Protein AF-A0A9W7KYN2-F1 (afdb_monomer_lite)

Sequence (196 aa):
MSAAWVALQDIDPNSGPVFYYEGSHVINPFNMQDFGLEDRTKGPLNYAKYQDIVTAHMHSSSFPYKEAVFPKGWVLIWSSNLVHGGPPAKNSALPRLSQVTHYFFRNSNYNWAPVASDVDNDAVTYYDEEAVNRKWGRSGTAKERRAMSKFKIGKCNYMTKYNPNMPNPCMHHHKIPKVFSEILVHKGENGNDVIM

Organism: NCBI:txid1714387

pLDDT: mean 83.44, std 16.45, range [30.03, 98.5]

Secondary structure (DSSP, 8-state):
-EEEEEESS---TTS-PPEEETTGGGSPPP-SGGGTPPPTTT-TTHHHHHHHHHHHHHHHSSSPEEE----TT-EEEEETTS-EE-PPPSSTTS---EEEEEEPPTT-S--B-GGG-BGGGTBEEEE-HHHHHHHHSSSS-HHHHHHS-SEEEE-GGGTTTT-TTS--GGGG-----S--SSS---TT-STT----

Structure (mmCIF, N/CA/C/O backbone):
data_AF-A0A9W7KYN2-F1
#
_entry.id   AF-A0A9W7KYN2-F1
#
loop_
_atom_site.group_PDB
_atom_site.id
_atom_site.type_symbol
_atom_site.label_atom_id
_atom_site.label_alt_id
_atom_site.label_comp_id
_atom_site.label_asym_id
_atom_site.label_entity_id
_atom_site.label_seq_id
_atom_site.pdbx_PDB_ins_code
_atom_site.Cartn_x
_atom_site.Cartn_y
_atom_site.Cartn_z
_atom_site.occupancy
_atom_site.B_iso_or_equiv
_atom_site.auth_seq_id
_atom_site.auth_comp_id
_atom_site.auth_asym_id
_atom_site.auth_atom_id
_atom_site.pdbx_PDB_model_num
ATOM 1 N N . MET A 1 1 ? 5.022 -10.057 -1.168 1.00 89.38 1 MET A N 1
ATOM 2 C CA . MET A 1 1 ? 5.074 -9.368 0.143 1.00 89.38 1 MET A CA 1
ATOM 3 C C . MET A 1 1 ? 3.730 -9.563 0.833 1.00 89.38 1 MET A C 1
ATOM 5 O O . MET A 1 1 ? 2.720 -9.646 0.142 1.00 89.38 1 MET A O 1
ATOM 9 N N . SER A 1 2 ? 3.710 -9.638 2.160 1.00 94.38 2 SER A N 1
ATOM 10 C CA . SER A 1 2 ? 2.493 -9.546 2.977 1.00 94.38 2 SER A CA 1
ATOM 11 C C . SER A 1 2 ? 2.635 -8.422 4.000 1.00 94.38 2 SER A C 1
ATOM 13 O O . SER A 1 2 ? 3.746 -7.971 4.278 1.00 94.38 2 SER A O 1
ATOM 15 N N . ALA A 1 3 ? 1.531 -7.943 4.558 1.00 96.19 3 ALA A N 1
ATOM 16 C CA . ALA A 1 3 ? 1.567 -7.051 5.709 1.00 96.19 3 ALA A CA 1
ATOM 17 C C . ALA A 1 3 ? 0.727 -7.621 6.849 1.00 96.19 3 ALA A C 1
ATOM 19 O O . ALA A 1 3 ? -0.274 -8.292 6.608 1.00 96.19 3 ALA A O 1
ATOM 20 N N . ALA A 1 4 ? 1.152 -7.341 8.078 1.00 97.75 4 ALA A N 1
ATOM 21 C CA . ALA A 1 4 ? 0.376 -7.572 9.284 1.00 97.75 4 ALA A CA 1
ATOM 22 C C . ALA A 1 4 ? -0.008 -6.215 9.872 1.00 97.75 4 ALA A C 1
ATOM 24 O O . ALA A 1 4 ? 0.863 -5.425 10.250 1.00 97.75 4 ALA A O 1
ATOM 25 N N . TRP A 1 5 ? -1.305 -5.948 9.929 1.00 98.06 5 TRP A N 1
ATOM 26 C CA . TRP A 1 5 ? -1.880 -4.807 10.619 1.00 98.06 5 TRP A CA 1
ATOM 27 C C . TRP A 1 5 ? -2.406 -5.263 11.970 1.00 98.06 5 TRP A C 1
ATOM 29 O O . TRP A 1 5 ? -3.170 -6.220 12.046 1.00 98.06 5 TRP A O 1
ATOM 39 N N . VAL A 1 6 ? -1.973 -4.597 13.032 1.00 98.50 6 VAL A N 1
ATOM 40 C CA . VAL A 1 6 ? -2.288 -4.948 14.417 1.00 98.50 6 VAL A CA 1
ATOM 41 C C . VAL A 1 6 ? -3.116 -3.830 15.033 1.00 98.50 6 VAL A C 1
ATOM 43 O O . VAL A 1 6 ? -2.678 -2.675 15.056 1.00 98.50 6 VAL A O 1
ATOM 46 N N . ALA A 1 7 ? -4.281 -4.176 15.578 1.00 98.31 7 ALA A N 1
ATOM 47 C CA . ALA A 1 7 ? -5.081 -3.276 16.398 1.00 98.31 7 ALA A CA 1
ATOM 48 C C . ALA A 1 7 ? -4.387 -3.078 17.755 1.00 98.31 7 ALA A C 1
ATOM 50 O O . ALA A 1 7 ? -4.285 -4.009 18.554 1.00 98.31 7 ALA A O 1
ATOM 51 N N . LEU A 1 8 ? -3.884 -1.873 18.037 1.00 98.31 8 LEU A N 1
ATOM 52 C CA . LEU A 1 8 ? -3.213 -1.574 19.315 1.00 98.31 8 LEU A CA 1
ATOM 53 C C . LEU A 1 8 ? -4.192 -1.100 20.405 1.00 98.31 8 LEU A C 1
ATOM 55 O O . LEU A 1 8 ? -3.818 -0.964 21.572 1.00 98.31 8 LEU A O 1
ATOM 59 N N . GLN A 1 9 ? -5.450 -0.908 20.026 1.00 98.12 9 GLN A N 1
ATOM 60 C CA . GLN A 1 9 ? -6.609 -0.616 20.864 1.00 98.12 9 GLN A CA 1
ATOM 61 C C . GLN A 1 9 ? -7.856 -1.229 20.212 1.00 98.12 9 GLN A C 1
ATOM 63 O O . GLN A 1 9 ? -7.786 -1.657 19.059 1.00 98.12 9 GLN A O 1
ATOM 68 N N . ASP A 1 10 ? -8.986 -1.219 20.917 1.00 98.38 10 ASP A N 1
ATOM 69 C CA . ASP A 1 10 ? -10.274 -1.509 20.291 1.00 98.38 10 ASP A CA 1
ATOM 70 C C . ASP A 1 10 ? -10.565 -0.454 19.218 1.00 98.38 10 ASP A C 1
ATOM 72 O O . ASP A 1 10 ? -10.336 0.749 19.409 1.00 98.38 10 ASP A O 1
ATOM 76 N N . ILE A 1 11 ? -11.012 -0.917 18.057 1.00 98.12 11 ILE A N 1
ATOM 77 C CA . ILE A 1 11 ? -11.259 -0.059 16.906 1.00 98.12 11 ILE A CA 1
ATOM 78 C C . ILE A 1 11 ? -12.724 0.330 16.896 1.00 98.12 11 ILE A C 1
ATOM 80 O O . ILE A 1 11 ? -13.596 -0.512 16.693 1.00 98.12 11 ILE A O 1
ATOM 84 N N . ASP A 1 12 ? -12.991 1.618 17.081 1.00 97.94 12 ASP A N 1
ATOM 85 C CA . ASP A 1 12 ? -14.343 2.143 16.954 1.00 97.94 12 ASP A CA 1
ATOM 86 C C . ASP A 1 12 ? -14.722 2.259 15.461 1.00 97.94 12 ASP A C 1
ATOM 88 O O . ASP A 1 12 ? -13.929 2.811 14.685 1.00 97.94 12 ASP A O 1
ATOM 92 N N . PRO A 1 13 ? -15.920 1.812 15.037 1.00 97.44 13 PRO A N 1
ATOM 93 C CA . PRO A 1 13 ? -16.416 1.973 13.663 1.00 97.44 13 PRO A CA 1
ATOM 94 C C . PRO A 1 13 ? -16.409 3.420 13.135 1.00 97.44 13 PRO A C 1
ATOM 96 O O . PRO A 1 13 ? -16.399 3.656 11.925 1.00 97.44 13 PRO A O 1
ATOM 99 N N . ASN A 1 14 ? -16.406 4.409 14.028 1.00 97.88 14 ASN A N 1
ATOM 100 C CA . ASN A 1 14 ? -16.394 5.833 13.707 1.00 97.88 14 ASN A CA 1
ATOM 101 C C . ASN A 1 14 ? -14.995 6.461 13.776 1.00 97.88 14 ASN A C 1
ATOM 103 O O . ASN A 1 14 ? -14.824 7.599 13.341 1.00 97.88 14 ASN A O 1
ATOM 107 N N . SER A 1 15 ? -13.981 5.728 14.246 1.00 97.44 15 SER A N 1
ATOM 108 C CA . SER A 1 15 ? -12.576 6.180 14.277 1.00 97.44 15 SER A CA 1
ATOM 109 C C . SER A 1 15 ? -11.878 6.118 12.906 1.00 97.44 15 SER A C 1
ATOM 111 O O . SER A 1 15 ? -10.688 6.410 12.787 1.00 97.44 15 SER A O 1
ATOM 113 N N . GLY A 1 16 ? -12.619 5.728 11.863 1.00 96.56 16 GLY A N 1
ATOM 114 C CA . GLY A 1 16 ? -12.114 5.485 10.514 1.00 96.56 16 GLY A CA 1
ATOM 115 C C . GLY A 1 16 ? -11.290 4.198 10.444 1.00 96.56 16 GLY A C 1
ATOM 116 O O . GLY A 1 16 ? -10.085 4.279 10.239 1.00 96.56 16 GLY A O 1
ATOM 117 N N . PRO A 1 17 ? -11.863 3.002 10.642 1.00 96.81 17 PRO A N 1
ATOM 118 C CA . PRO A 1 17 ? -11.115 1.745 10.553 1.00 96.81 17 PRO A CA 1
ATOM 119 C C . PRO A 1 17 ? -10.409 1.593 9.200 1.00 96.81 17 PRO A C 1
ATOM 121 O O . PRO A 1 17 ? -10.878 2.122 8.195 1.00 96.81 17 PRO A O 1
ATOM 124 N N . VAL A 1 18 ? -9.305 0.839 9.145 1.00 97.00 18 VAL A N 1
ATOM 125 C CA . VAL A 1 18 ? -8.741 0.440 7.843 1.00 97.00 18 VAL A CA 1
ATOM 126 C C . VAL A 1 18 ? -9.819 -0.300 7.060 1.00 97.00 18 VAL A C 1
ATOM 128 O O . VAL A 1 18 ? -10.445 -1.208 7.600 1.00 97.00 18 VAL A O 1
ATOM 131 N N . PHE A 1 19 ? -10.033 0.073 5.805 1.00 96.94 19 PHE A N 1
ATOM 132 C CA . PHE A 1 19 ? -10.914 -0.665 4.916 1.00 96.94 19 PHE A CA 1
ATOM 133 C C . PHE A 1 19 ? -10.118 -1.5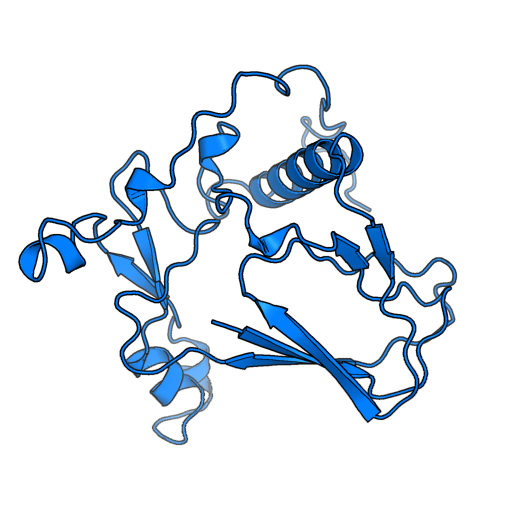25 3.946 1.00 96.94 19 PHE A C 1
ATOM 135 O O . PHE A 1 19 ? -8.951 -1.249 3.654 1.00 96.94 19 PHE A O 1
ATOM 142 N N . TYR A 1 20 ? -10.775 -2.540 3.405 1.00 97.50 20 TYR A N 1
ATOM 143 C CA . TYR A 1 20 ? -10.270 -3.342 2.303 1.00 97.50 20 TYR A CA 1
ATOM 144 C C . TYR A 1 20 ? -11.413 -3.866 1.437 1.00 97.50 20 TYR A C 1
ATOM 146 O O . TYR A 1 20 ? -12.556 -3.971 1.882 1.00 97.50 20 TYR A O 1
ATOM 154 N N . TYR A 1 21 ? -11.082 -4.218 0.198 1.00 97.56 21 TYR A N 1
ATOM 155 C CA . TYR A 1 21 ? -11.994 -4.900 -0.714 1.00 97.56 21 TYR A CA 1
ATOM 156 C C . TYR A 1 21 ? -11.684 -6.395 -0.714 1.00 97.56 21 TYR A C 1
ATOM 158 O O . TYR A 1 21 ? -10.636 -6.824 -1.206 1.00 97.56 21 TYR A O 1
ATOM 166 N N . GLU A 1 22 ? -12.569 -7.192 -0.124 1.00 97.06 22 GLU A N 1
ATOM 167 C CA . GLU A 1 22 ? -12.397 -8.635 0.032 1.00 97.06 22 GLU A CA 1
ATOM 168 C C . GLU A 1 22 ? -12.199 -9.314 -1.331 1.00 97.06 22 GLU A C 1
ATOM 170 O O . GLU A 1 22 ? -12.903 -9.024 -2.293 1.00 97.06 22 GLU A O 1
ATOM 175 N N . GLY A 1 23 ? -11.193 -10.186 -1.444 1.00 96.62 23 GLY A N 1
ATOM 176 C CA . GLY A 1 23 ? -10.873 -10.874 -2.700 1.00 96.62 23 GLY A CA 1
ATOM 177 C C . GLY A 1 23 ? -10.111 -10.041 -3.740 1.00 96.62 23 GLY A C 1
ATOM 178 O O . GLY A 1 23 ? -9.516 -10.632 -4.633 1.00 96.62 23 GLY A O 1
ATOM 179 N N . SER A 1 24 ? -10.004 -8.715 -3.594 1.00 96.44 24 SER A N 1
ATOM 180 C CA . SER A 1 24 ? -9.368 -7.844 -4.605 1.00 96.44 24 SER A CA 1
ATOM 181 C C . SER A 1 24 ? -7.891 -8.146 -4.881 1.00 96.44 24 SER A C 1
ATOM 183 O O . SER A 1 24 ? -7.394 -7.800 -5.937 1.00 96.44 24 SER A O 1
ATOM 185 N N . HIS A 1 25 ? -7.189 -8.853 -3.992 1.00 94.94 25 HIS A N 1
ATOM 186 C CA . HIS A 1 25 ? -5.780 -9.226 -4.176 1.00 94.94 25 HIS A CA 1
ATOM 187 C C . HIS A 1 25 ? -5.469 -10.013 -5.463 1.00 94.94 25 HIS A C 1
ATOM 189 O O . HIS A 1 25 ? -4.300 -10.070 -5.853 1.00 94.94 25 HIS A O 1
ATOM 195 N N . VAL A 1 26 ? -6.478 -10.623 -6.095 1.00 91.75 26 VAL A N 1
ATOM 196 C CA . VAL A 1 26 ? -6.343 -11.386 -7.347 1.00 91.75 26 VAL A CA 1
ATOM 197 C C . VAL A 1 26 ? -6.388 -10.516 -8.604 1.00 91.75 26 VAL A C 1
ATOM 199 O O . VAL A 1 26 ? -6.071 -11.015 -9.681 1.00 91.75 26 VAL A O 1
ATOM 202 N N . ILE A 1 27 ? -6.796 -9.245 -8.497 1.00 89.75 27 ILE A N 1
ATOM 203 C CA . ILE A 1 27 ? -6.776 -8.331 -9.643 1.00 89.75 27 ILE A CA 1
ATOM 204 C C . ILE A 1 27 ? -5.337 -8.056 -10.056 1.00 89.75 27 ILE A C 1
ATOM 206 O O . ILE A 1 27 ? -4.405 -8.212 -9.270 1.00 89.75 27 ILE A O 1
ATOM 210 N N . ASN A 1 28 ? -5.135 -7.604 -11.283 1.00 86.88 28 ASN A N 1
ATOM 211 C CA . ASN A 1 28 ? -3.811 -7.154 -11.664 1.00 86.88 28 ASN A CA 1
ATOM 212 C C . ASN A 1 28 ? -3.411 -5.884 -10.891 1.00 86.88 28 ASN A C 1
ATOM 214 O O . ASN A 1 28 ? -4.261 -5.021 -10.677 1.00 86.88 28 ASN A O 1
ATOM 218 N N . PRO A 1 29 ? -2.138 -5.747 -10.475 1.00 87.06 29 PRO A N 1
ATOM 219 C CA . PRO A 1 29 ? -1.684 -4.552 -9.776 1.00 87.06 29 PRO A CA 1
ATOM 220 C C . PRO A 1 29 ? -1.824 -3.322 -10.674 1.00 87.06 29 PRO A C 1
ATOM 222 O O . PRO A 1 29 ? -1.500 -3.390 -11.859 1.00 87.06 29 PRO A O 1
ATOM 225 N N . PHE A 1 30 ? -2.261 -2.209 -10.087 1.00 87.12 30 PHE A N 1
ATOM 226 C CA . PHE A 1 30 ? -2.370 -0.934 -10.787 1.00 87.12 30 PHE A CA 1
ATOM 227 C C . PHE A 1 30 ? -1.044 -0.167 -10.787 1.00 87.12 30 PHE A C 1
ATOM 229 O O . PHE A 1 30 ? -0.365 -0.044 -9.761 1.00 87.12 30 PHE A O 1
ATOM 236 N N . ASN A 1 31 ? -0.727 0.417 -11.935 1.00 87.44 31 ASN A N 1
ATOM 237 C CA . ASN A 1 31 ? 0.340 1.384 -12.153 1.00 87.44 31 ASN A CA 1
ATOM 238 C C . ASN A 1 31 ? -0.247 2.781 -12.374 1.00 87.44 31 ASN A C 1
ATOM 240 O O . ASN A 1 31 ? -1.424 2.934 -12.690 1.00 87.44 31 ASN A O 1
ATOM 244 N N . MET A 1 32 ? 0.591 3.814 -12.277 1.00 87.81 32 MET A N 1
ATOM 245 C CA . MET A 1 32 ? 0.173 5.178 -12.636 1.00 87.81 32 MET A CA 1
ATOM 246 C C . MET A 1 32 ? -0.233 5.251 -14.120 1.00 87.81 32 MET A C 1
ATOM 248 O O . MET A 1 32 ? -1.241 5.863 -14.475 1.00 87.81 32 MET A O 1
ATOM 252 N N . GLN A 1 33 ? 0.512 4.545 -14.974 1.00 86.88 33 GLN A N 1
ATOM 253 C CA . GLN A 1 33 ? 0.350 4.542 -16.429 1.00 86.88 33 GLN A CA 1
ATOM 254 C C . GLN A 1 33 ? -0.933 3.841 -16.890 1.00 86.88 33 GLN A C 1
ATOM 256 O O . GLN A 1 33 ? -1.508 4.256 -17.895 1.00 86.88 33 GLN A O 1
ATOM 261 N N . ASP A 1 34 ? -1.460 2.885 -16.109 1.00 84.75 34 ASP A N 1
ATOM 262 C CA . ASP A 1 34 ? -2.767 2.263 -16.387 1.00 84.75 34 ASP A CA 1
ATOM 263 C C . ASP A 1 34 ? -3.896 3.317 -16.435 1.00 84.75 34 ASP A C 1
ATOM 265 O O . ASP A 1 34 ? -4.923 3.116 -17.085 1.00 84.75 34 ASP A O 1
ATOM 269 N N . PHE A 1 35 ? -3.689 4.464 -15.776 1.00 84.88 35 PHE A N 1
ATOM 270 C CA . PHE A 1 35 ? -4.618 5.593 -15.719 1.00 84.88 35 PHE A CA 1
ATOM 271 C C . PHE A 1 35 ? -4.155 6.814 -16.526 1.00 84.88 35 PHE A C 1
ATOM 273 O O . PHE A 1 35 ? -4.736 7.892 -16.401 1.00 84.88 35 PHE A O 1
ATOM 280 N N . GLY A 1 36 ? -3.108 6.674 -17.344 1.00 84.44 36 GLY A N 1
ATOM 281 C CA . GLY A 1 36 ? -2.519 7.786 -18.095 1.00 84.44 36 GLY A CA 1
ATOM 282 C C . GLY A 1 36 ? -1.854 8.844 -17.209 1.00 84.44 36 GLY A C 1
ATOM 283 O O . GLY A 1 36 ? -1.701 9.987 -17.636 1.00 84.44 36 GLY A O 1
ATOM 284 N N . LEU A 1 37 ? -1.488 8.486 -15.975 1.00 85.31 37 LEU A N 1
ATOM 285 C CA . LEU A 1 37 ? -0.775 9.364 -15.056 1.00 85.31 37 LEU A CA 1
ATOM 286 C C . LEU A 1 37 ? 0.734 9.151 -15.193 1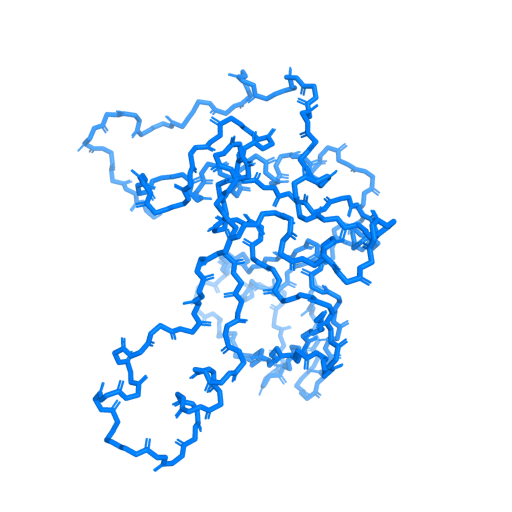.00 85.31 37 LEU A C 1
ATOM 288 O O . LEU A 1 37 ? 1.217 8.028 -15.349 1.00 85.31 37 LEU A O 1
ATOM 292 N N . GLU A 1 38 ? 1.489 10.240 -15.073 1.00 82.50 38 GLU A N 1
ATOM 293 C CA . GLU A 1 38 ? 2.938 10.156 -14.912 1.00 82.50 38 GLU A CA 1
ATOM 294 C C . GLU A 1 38 ? 3.312 9.548 -13.551 1.00 82.50 38 GLU A C 1
ATOM 296 O O . GLU A 1 38 ? 2.480 9.417 -12.646 1.00 82.50 38 GLU A O 1
ATOM 301 N N . ASP A 1 39 ? 4.599 9.229 -13.380 1.00 74.62 39 ASP A N 1
ATOM 302 C CA . ASP A 1 39 ? 5.133 8.789 -12.093 1.00 74.62 39 ASP A CA 1
ATOM 303 C C . ASP A 1 39 ? 4.695 9.717 -10.943 1.00 74.62 39 ASP A C 1
ATOM 305 O O . ASP A 1 39 ? 4.615 10.947 -11.073 1.00 74.62 39 ASP A O 1
ATOM 309 N N . ARG A 1 40 ? 4.434 9.113 -9.780 1.00 73.00 40 ARG A N 1
ATOM 310 C CA . ARG A 1 40 ? 3.919 9.805 -8.593 1.00 73.00 40 ARG A CA 1
ATOM 311 C C . ARG A 1 40 ? 4.792 10.974 -8.117 1.00 73.00 40 ARG A C 1
ATOM 313 O O . ARG A 1 40 ? 4.308 11.805 -7.359 1.00 73.00 40 ARG A O 1
ATOM 320 N N . THR A 1 41 ? 6.076 11.011 -8.480 1.00 70.44 41 THR A N 1
ATOM 321 C CA . THR A 1 41 ? 7.027 12.052 -8.058 1.00 70.44 41 THR A CA 1
ATOM 322 C C . THR A 1 41 ? 7.072 13.257 -8.994 1.00 70.44 41 THR A C 1
ATOM 324 O O . THR A 1 41 ? 7.579 14.301 -8.591 1.00 70.44 41 THR A O 1
ATOM 327 N N . LYS A 1 42 ? 6.524 13.146 -10.212 1.00 75.06 42 LYS A N 1
ATOM 328 C CA . LYS A 1 42 ? 6.560 14.208 -11.233 1.00 75.06 42 LYS A CA 1
ATOM 329 C C . LYS A 1 42 ? 5.434 15.240 -11.101 1.00 75.06 42 LYS A C 1
ATOM 331 O O . LYS A 1 42 ? 5.536 16.316 -11.679 1.00 75.06 42 LYS A O 1
ATOM 336 N N . GLY A 1 43 ? 4.404 14.965 -10.298 1.00 72.56 43 GLY A N 1
ATOM 337 C CA . GLY A 1 43 ? 3.309 15.902 -10.046 1.00 72.56 43 GLY A CA 1
ATOM 338 C C . GLY A 1 43 ? 2.711 15.727 -8.648 1.00 72.56 43 GLY A C 1
ATOM 339 O O . GLY A 1 43 ? 2.417 14.594 -8.261 1.00 72.56 43 GLY A O 1
ATOM 340 N N . PRO A 1 44 ? 2.480 16.816 -7.887 1.00 73.69 44 PRO A N 1
ATOM 341 C CA . PRO A 1 44 ? 2.026 16.727 -6.496 1.00 73.69 44 PRO A CA 1
ATOM 342 C C . PRO A 1 44 ? 0.647 16.067 -6.355 1.00 73.69 44 PRO A C 1
ATOM 344 O O . PRO A 1 44 ? 0.360 15.465 -5.325 1.00 73.69 44 PRO A O 1
ATOM 347 N N . LEU A 1 45 ? -0.188 16.145 -7.397 1.00 82.81 45 LEU A N 1
ATOM 348 C CA . LEU A 1 45 ? -1.538 15.583 -7.404 1.00 82.81 45 LEU A CA 1
ATOM 349 C C . LEU A 1 45 ? -1.626 14.188 -8.026 1.00 82.81 45 LEU A C 1
ATOM 351 O O . LEU A 1 45 ? -2.656 13.545 -7.857 1.00 82.81 45 LEU A O 1
ATOM 355 N N . ASN A 1 46 ? -0.588 13.692 -8.714 1.00 83.00 46 ASN A N 1
ATOM 356 C CA . ASN A 1 46 ? -0.669 12.430 -9.464 1.00 83.00 46 ASN A CA 1
ATOM 357 C C . ASN A 1 46 ? -1.139 11.279 -8.570 1.00 83.00 46 ASN A C 1
ATOM 359 O O . ASN A 1 46 ? -2.010 10.503 -8.952 1.00 83.00 46 ASN A O 1
ATOM 363 N N . TYR A 1 47 ? -0.605 11.204 -7.351 1.00 85.25 47 TYR A N 1
ATOM 364 C CA . TYR A 1 47 ? -0.998 10.171 -6.401 1.00 85.25 47 TYR A CA 1
ATOM 365 C C . TYR A 1 47 ? -2.452 10.316 -5.925 1.00 85.25 47 TYR A C 1
ATOM 367 O O . TYR A 1 47 ? -3.154 9.314 -5.834 1.00 85.25 47 TYR A O 1
ATOM 375 N N . ALA A 1 48 ? -2.931 11.542 -5.695 1.00 87.31 48 ALA A N 1
ATOM 376 C CA . ALA A 1 48 ? -4.331 11.783 -5.347 1.00 87.31 48 ALA A CA 1
ATOM 377 C C . ALA A 1 48 ? -5.272 11.378 -6.496 1.00 87.31 48 ALA A C 1
ATOM 379 O O . ALA A 1 48 ? -6.241 10.662 -6.265 1.00 87.31 48 ALA A O 1
ATOM 380 N N . LYS A 1 49 ? -4.932 11.727 -7.748 1.00 88.12 49 LYS A N 1
ATOM 381 C CA . LYS A 1 49 ? -5.698 11.296 -8.933 1.00 88.12 49 LYS A CA 1
ATOM 382 C C . LYS A 1 49 ? -5.763 9.773 -9.043 1.00 88.12 49 LYS A C 1
ATOM 384 O O . LYS A 1 49 ? -6.826 9.208 -9.272 1.00 88.12 49 LYS A O 1
ATOM 389 N N . TYR A 1 50 ? -4.632 9.100 -8.828 1.00 89.12 50 TYR A N 1
ATOM 390 C CA . TYR A 1 50 ? -4.570 7.640 -8.784 1.00 89.12 50 TYR A CA 1
ATOM 391 C C . TYR A 1 50 ? -5.517 7.066 -7.717 1.00 89.12 50 TYR A C 1
ATOM 393 O O . TYR A 1 50 ? -6.277 6.144 -8.005 1.00 89.12 50 TYR A O 1
ATOM 401 N N . GLN A 1 51 ? -5.506 7.615 -6.497 1.00 89.69 51 GLN A N 1
ATOM 402 C CA . GLN A 1 51 ? -6.374 7.154 -5.407 1.00 89.69 51 GLN A CA 1
ATOM 403 C C . GLN A 1 51 ? -7.858 7.323 -5.743 1.00 89.69 51 GLN A C 1
ATOM 405 O O . GLN A 1 51 ? -8.644 6.410 -5.485 1.00 89.69 51 GLN A O 1
ATOM 410 N N . ASP A 1 52 ? -8.227 8.447 -6.347 1.00 89.38 52 ASP A N 1
ATOM 411 C CA . ASP A 1 52 ? -9.597 8.751 -6.753 1.00 89.38 52 ASP A CA 1
ATOM 412 C C . ASP A 1 52 ? -10.093 7.783 -7.838 1.00 89.38 52 ASP A C 1
ATOM 414 O O . ASP A 1 52 ? -11.177 7.205 -7.713 1.00 89.38 52 ASP A O 1
ATOM 418 N N . ILE A 1 53 ? -9.268 7.514 -8.854 1.00 89.69 53 ILE A N 1
ATOM 419 C CA . ILE A 1 53 ? -9.602 6.571 -9.930 1.00 89.69 53 ILE A CA 1
ATOM 420 C C . ILE A 1 53 ? -9.712 5.138 -9.396 1.00 89.69 53 ILE A C 1
ATOM 422 O O . ILE A 1 53 ? -10.685 4.448 -9.700 1.00 89.69 53 ILE A O 1
ATOM 426 N N . VAL A 1 54 ? -8.764 4.688 -8.565 1.00 90.88 54 VAL A N 1
ATOM 427 C CA . VAL A 1 54 ? -8.833 3.360 -7.930 1.00 90.88 54 VAL A CA 1
ATOM 428 C C . VAL A 1 54 ? -10.080 3.250 -7.055 1.00 90.88 54 VAL A C 1
ATOM 430 O O . VAL A 1 54 ? -10.774 2.239 -7.111 1.00 90.88 54 VAL A O 1
ATOM 433 N N . THR A 1 55 ? -10.412 4.287 -6.285 1.00 90.88 55 THR A N 1
ATOM 434 C CA . THR A 1 55 ? -11.617 4.300 -5.443 1.00 90.88 55 THR A CA 1
ATOM 435 C C . THR A 1 55 ? -12.881 4.162 -6.288 1.00 90.88 55 THR A C 1
ATOM 437 O O . THR A 1 55 ? -13.714 3.303 -6.000 1.00 90.88 55 THR A O 1
ATOM 440 N N . ALA A 1 56 ? -13.007 4.934 -7.370 1.00 90.25 56 ALA A N 1
ATOM 441 C CA . ALA A 1 56 ? -14.148 4.845 -8.280 1.00 90.25 56 ALA A CA 1
ATOM 442 C C . ALA A 1 56 ? -14.237 3.477 -8.981 1.00 90.25 56 ALA A C 1
ATOM 444 O O . ALA A 1 56 ? -15.320 2.891 -9.078 1.00 90.25 56 ALA A O 1
ATOM 445 N N . HIS A 1 57 ? -13.100 2.926 -9.413 1.00 89.81 57 HIS A N 1
ATOM 446 C CA . HIS A 1 57 ? -13.033 1.585 -9.982 1.00 89.81 57 HIS A CA 1
ATOM 447 C C . HIS A 1 57 ? -13.522 0.530 -8.983 1.00 89.81 57 HIS A C 1
ATOM 449 O O . HIS A 1 57 ? -14.388 -0.275 -9.314 1.00 89.81 57 HIS A O 1
ATOM 455 N N . MET A 1 58 ? -13.044 0.570 -7.737 1.00 92.19 58 MET A N 1
ATOM 456 C CA . MET A 1 58 ? -13.452 -0.406 -6.728 1.00 92.19 58 MET A CA 1
ATOM 457 C C . MET A 1 58 ? -14.916 -0.242 -6.305 1.00 92.19 58 MET A C 1
ATOM 459 O O . MET A 1 58 ? -15.591 -1.252 -6.124 1.00 92.19 58 MET A O 1
ATOM 463 N N . HIS A 1 59 ? -15.445 0.984 -6.227 1.00 89.88 59 HIS A N 1
ATOM 464 C CA . HIS A 1 59 ? -16.873 1.225 -5.970 1.00 89.88 59 HIS A CA 1
ATOM 465 C C . HIS A 1 59 ? -17.791 0.656 -7.057 1.00 89.88 59 HIS A C 1
ATOM 467 O O . HIS A 1 59 ? -18.907 0.245 -6.754 1.00 89.88 59 HIS A O 1
ATOM 473 N N . SER A 1 60 ? -17.339 0.632 -8.314 1.00 89.38 60 SER A N 1
ATOM 474 C CA . SER A 1 60 ? -18.093 0.028 -9.425 1.00 89.38 60 SER A CA 1
ATOM 475 C C . SER A 1 60 ? -17.857 -1.480 -9.580 1.00 89.38 60 SER A C 1
ATOM 477 O O . SER A 1 60 ? -18.531 -2.133 -10.377 1.00 89.38 60 SER A O 1
ATOM 479 N N . SER A 1 61 ? -16.914 -2.045 -8.825 1.00 90.19 61 SER A N 1
ATOM 480 C CA . SER A 1 61 ? -16.589 -3.469 -8.857 1.00 90.19 61 SER A CA 1
ATOM 481 C C . SER A 1 61 ? -17.538 -4.304 -7.990 1.00 90.19 61 SER A C 1
ATOM 483 O O . SER A 1 61 ? -18.260 -3.792 -7.139 1.00 90.19 61 SER A O 1
ATOM 485 N N . SER A 1 62 ? -17.498 -5.626 -8.159 1.00 94.19 62 SER A N 1
ATOM 486 C CA . SER A 1 62 ? -18.249 -6.567 -7.319 1.00 94.19 62 SER A CA 1
ATOM 487 C C . SER A 1 62 ? -17.522 -6.957 -6.025 1.00 94.19 62 SER A C 1
ATOM 489 O O . SER A 1 62 ? -18.000 -7.837 -5.308 1.00 94.19 62 SER A O 1
ATOM 491 N N . PHE A 1 63 ? -16.347 -6.386 -5.737 1.00 96.69 63 PHE A N 1
ATOM 492 C CA . PHE A 1 63 ? -15.583 -6.754 -4.546 1.00 96.69 63 PHE A CA 1
ATOM 493 C C . PHE A 1 63 ? -16.235 -6.170 -3.282 1.00 96.69 63 PHE A C 1
ATOM 495 O O . PHE A 1 63 ? -16.448 -4.958 -3.213 1.00 96.69 63 PHE A O 1
ATOM 502 N N . PRO A 1 64 ? -16.527 -6.984 -2.250 1.00 97.50 64 PR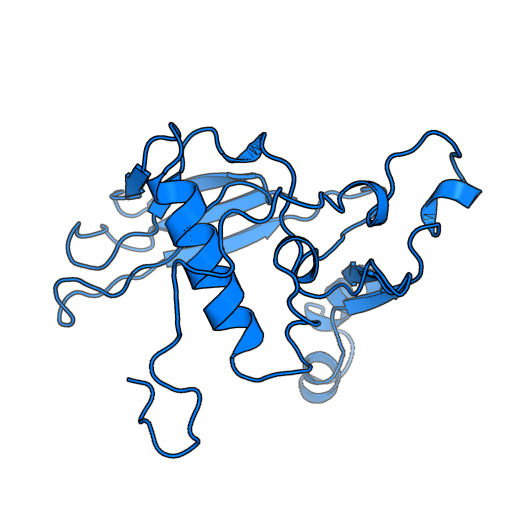O A N 1
ATOM 503 C CA . PRO A 1 64 ? -17.139 -6.482 -1.024 1.00 97.50 64 PRO A CA 1
ATOM 504 C C . PRO A 1 64 ? -16.218 -5.518 -0.267 1.00 97.50 64 PRO A C 1
ATOM 506 O O . PRO A 1 64 ? -15.100 -5.882 0.098 1.00 97.50 64 PRO A O 1
ATOM 509 N N . TYR A 1 65 ? -16.706 -4.314 0.033 1.00 96.94 65 TYR A N 1
ATOM 510 C CA . TYR A 1 65 ? -16.042 -3.384 0.949 1.00 96.94 65 TYR A CA 1
ATOM 511 C C . TYR A 1 65 ? -16.210 -3.850 2.402 1.00 96.94 65 TYR A C 1
ATOM 513 O O . TYR A 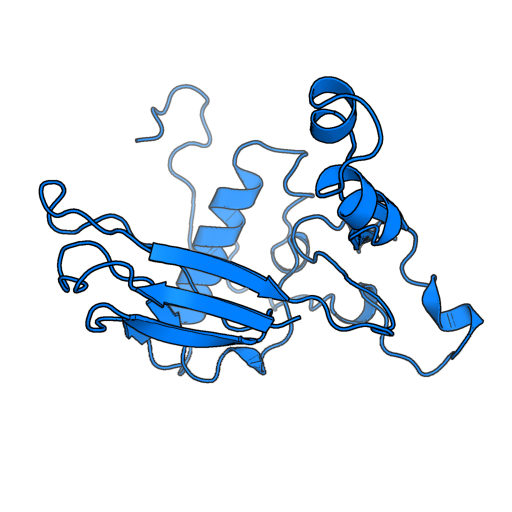1 65 ? -17.317 -4.180 2.839 1.00 96.94 65 TYR A O 1
ATOM 521 N N . LYS A 1 66 ? -15.118 -3.864 3.169 1.00 97.44 66 LYS A N 1
ATOM 522 C CA . LYS A 1 66 ? -15.089 -4.257 4.583 1.00 97.44 66 LYS A CA 1
ATOM 523 C C . LYS A 1 66 ? -14.268 -3.264 5.395 1.00 97.44 66 LYS A C 1
ATOM 525 O O . LYS A 1 66 ? -13.192 -2.857 4.970 1.00 97.44 66 LYS A O 1
ATOM 530 N N . GLU A 1 67 ? -14.742 -2.938 6.595 1.00 97.19 67 GLU A N 1
ATOM 531 C CA . GLU A 1 67 ? -13.995 -2.168 7.595 1.00 97.19 67 GLU A CA 1
ATOM 532 C C . GLU A 1 67 ? -13.403 -3.118 8.649 1.00 97.19 67 GLU A C 1
ATOM 534 O O . GLU A 1 67 ? -14.089 -3.996 9.174 1.00 97.19 67 GLU A O 1
ATOM 539 N N . ALA A 1 68 ? -12.120 -2.948 8.969 1.00 96.56 68 ALA A N 1
ATOM 540 C CA . ALA A 1 68 ? -11.379 -3.721 9.963 1.00 96.56 68 ALA A CA 1
ATOM 541 C C . ALA A 1 68 ? -11.695 -3.241 11.393 1.00 96.56 68 ALA A C 1
ATOM 543 O O . ALA A 1 68 ? -10.850 -2.663 12.079 1.00 96.56 68 ALA A O 1
ATOM 544 N N . VAL A 1 69 ? -12.936 -3.457 11.829 1.00 97.69 69 VAL A N 1
ATOM 545 C CA . VAL A 1 69 ? -13.399 -3.184 13.197 1.00 97.69 69 VAL A CA 1
ATOM 546 C C . VAL A 1 69 ? -13.044 -4.381 14.076 1.00 97.69 69 VAL A C 1
ATOM 548 O O . VAL A 1 69 ? -13.804 -5.344 14.171 1.00 97.69 69 VAL A O 1
ATOM 551 N N . PHE A 1 70 ? -11.861 -4.341 14.685 1.00 97.19 70 PHE A N 1
ATOM 552 C CA . PHE A 1 70 ? -11.348 -5.438 15.504 1.00 97.19 70 PHE A CA 1
ATOM 553 C C . PHE A 1 70 ? -11.035 -5.010 16.947 1.00 97.19 70 PHE A C 1
ATOM 555 O O . PHE A 1 70 ? -10.690 -3.847 17.178 1.00 97.19 70 PHE A O 1
ATOM 562 N N . PRO A 1 71 ? -11.112 -5.938 17.921 1.00 98.25 71 PRO A N 1
ATOM 563 C CA . PRO A 1 71 ? -10.629 -5.697 19.278 1.00 98.25 71 PRO A CA 1
ATOM 564 C C . PRO A 1 71 ? -9.109 -5.506 19.336 1.00 98.25 71 PRO A C 1
ATOM 566 O O . PRO A 1 71 ? -8.362 -5.965 18.464 1.00 98.25 71 PRO A O 1
ATOM 569 N N . LYS A 1 72 ? -8.626 -4.904 20.422 1.00 98.44 72 LYS A N 1
ATOM 570 C CA . LYS A 1 72 ? -7.200 -4.785 20.730 1.00 98.44 72 LYS A CA 1
ATOM 571 C C . LYS A 1 72 ? -6.499 -6.144 20.651 1.00 98.44 72 LYS A C 1
ATOM 573 O O . LYS A 1 72 ? -6.964 -7.141 21.196 1.00 98.44 72 LYS A O 1
ATOM 578 N N . GLY A 1 73 ? -5.329 -6.162 20.018 1.00 98.12 73 GLY A N 1
ATOM 579 C CA . GLY A 1 73 ? -4.477 -7.342 19.869 1.00 98.12 73 GLY A CA 1
ATOM 580 C C . GLY A 1 73 ? -4.799 -8.205 18.649 1.00 98.12 73 GLY A C 1
ATOM 581 O O . GLY A 1 73 ? -4.015 -9.095 18.327 1.00 98.12 73 GLY A O 1
ATOM 582 N N . TRP A 1 74 ? -5.899 -7.940 17.942 1.00 98.38 74 TRP A N 1
ATOM 583 C CA . TRP A 1 74 ? -6.215 -8.645 16.704 1.00 98.38 74 TRP A CA 1
ATOM 584 C C . TRP A 1 74 ? -5.301 -8.217 15.560 1.00 98.38 74 TRP A C 1
ATOM 586 O O . TRP A 1 74 ? -4.847 -7.070 15.485 1.00 98.38 74 TRP A O 1
ATOM 596 N N . VAL A 1 75 ? -5.053 -9.163 14.654 1.00 98.06 75 VAL A N 1
ATOM 597 C CA . VAL A 1 75 ? -4.156 -8.983 13.515 1.00 98.06 75 VAL A CA 1
ATOM 598 C C . VAL A 1 75 ? -4.888 -9.309 12.222 1.00 98.06 75 VAL A C 1
ATOM 600 O O . VAL A 1 75 ? -5.388 -10.419 12.049 1.00 98.06 75 VAL A O 1
ATOM 603 N N . LEU A 1 76 ? -4.901 -8.354 11.295 1.00 97.31 76 LEU A N 1
ATOM 604 C CA . LEU A 1 76 ? -5.296 -8.570 9.909 1.00 97.31 76 LEU A CA 1
ATOM 605 C C . LEU A 1 76 ? -4.035 -8.772 9.069 1.00 97.31 76 LEU A C 1
ATOM 607 O O . LEU A 1 76 ? -3.171 -7.895 9.020 1.00 97.31 76 LEU A O 1
ATOM 611 N N . ILE A 1 77 ? -3.927 -9.921 8.406 1.00 97.56 77 ILE A N 1
ATOM 612 C CA . ILE A 1 77 ? -2.823 -10.220 7.489 1.00 97.56 77 ILE A CA 1
ATOM 613 C C . ILE A 1 77 ? -3.341 -10.114 6.059 1.00 97.56 77 ILE A C 1
ATOM 615 O O . ILE A 1 77 ? -4.342 -10.744 5.722 1.00 97.56 77 ILE A O 1
ATOM 619 N N . TRP A 1 78 ? -2.652 -9.354 5.208 1.00 96.38 78 TRP A N 1
ATOM 620 C CA . TRP A 1 78 ? -3.033 -9.201 3.804 1.00 96.38 78 TRP A CA 1
ATOM 621 C C . TRP A 1 78 ? -1.873 -9.379 2.824 1.00 96.38 78 TRP A C 1
ATOM 623 O O . TRP A 1 78 ? -0.701 -9.163 3.144 1.00 96.38 78 TRP A O 1
ATOM 633 N N . SER A 1 79 ? -2.224 -9.767 1.595 1.00 95.12 79 SER A N 1
ATOM 634 C CA . SER A 1 79 ? -1.324 -9.773 0.436 1.00 95.12 79 SER A CA 1
ATOM 635 C C . SER A 1 79 ? -1.052 -8.347 -0.044 1.00 95.12 79 SER A C 1
ATOM 637 O O . SER A 1 79 ? -1.949 -7.510 0.001 1.00 95.12 79 SER A O 1
ATOM 639 N N . SER A 1 80 ? 0.150 -8.069 -0.563 1.00 91.50 80 SER A N 1
ATOM 640 C CA . SER A 1 80 ? 0.553 -6.735 -1.049 1.00 91.50 80 SER A CA 1
ATOM 641 C C . SER A 1 80 ? -0.401 -6.091 -2.047 1.00 91.50 80 SER A C 1
ATOM 643 O O . SER A 1 80 ? -0.416 -4.871 -2.152 1.00 91.50 80 SER A O 1
ATOM 645 N N . ASN A 1 81 ? -1.155 -6.906 -2.782 1.00 93.12 81 ASN A N 1
ATOM 646 C CA . ASN A 1 81 ? -2.050 -6.448 -3.834 1.00 93.12 81 ASN A CA 1
ATOM 647 C C . ASN A 1 81 ? -3.521 -6.328 -3.393 1.00 93.12 81 ASN A C 1
ATOM 649 O O . ASN A 1 81 ? -4.374 -5.980 -4.198 1.00 93.12 81 ASN A O 1
ATOM 653 N N . LEU A 1 82 ? -3.851 -6.637 -2.132 1.00 96.56 82 LEU A N 1
ATOM 654 C CA . LEU A 1 82 ? -5.194 -6.375 -1.611 1.00 96.56 82 LEU A CA 1
ATOM 655 C C . LEU A 1 82 ? -5.440 -4.864 -1.641 1.00 96.56 82 LEU A C 1
ATOM 657 O O . LEU A 1 82 ? -4.652 -4.116 -1.063 1.00 96.56 82 LEU A O 1
ATOM 661 N N . VAL A 1 83 ? -6.522 -4.404 -2.266 1.00 95.94 83 VAL A N 1
ATOM 662 C CA . VAL A 1 83 ? -6.862 -2.979 -2.255 1.00 95.94 83 VAL A CA 1
ATOM 663 C C . VAL A 1 83 ? -7.389 -2.612 -0.871 1.00 95.94 83 VAL A C 1
ATOM 665 O O . VAL A 1 83 ? -8.355 -3.203 -0.385 1.00 95.94 83 VAL A O 1
ATOM 668 N N . HIS A 1 84 ? -6.728 -1.652 -0.229 1.00 96.12 84 HIS A N 1
ATOM 669 C CA . HIS A 1 84 ? -7.003 -1.221 1.138 1.00 96.12 84 HIS A CA 1
ATOM 670 C C . HIS A 1 84 ? -6.703 0.270 1.316 1.00 96.12 84 HIS A C 1
ATOM 672 O O . HIS A 1 84 ? -5.974 0.870 0.524 1.00 96.12 84 HIS A O 1
ATOM 678 N N . GLY A 1 85 ? -7.246 0.867 2.373 1.00 94.00 85 GLY A N 1
ATOM 679 C CA . GLY A 1 85 ? -7.030 2.273 2.692 1.00 94.00 85 GLY A CA 1
ATOM 680 C C . GLY A 1 85 ? -7.400 2.621 4.129 1.00 94.00 85 GLY A C 1
ATOM 681 O O . GLY A 1 85 ? -7.973 1.819 4.861 1.00 94.00 85 GLY A O 1
ATOM 682 N N . GLY A 1 86 ? -7.030 3.828 4.552 1.00 92.62 86 GLY A N 1
ATOM 683 C CA . GLY A 1 86 ? -7.389 4.384 5.855 1.00 92.62 86 GLY A CA 1
ATOM 684 C C . GLY A 1 86 ? -8.254 5.623 5.651 1.00 92.62 86 GLY A C 1
ATOM 685 O O . GLY A 1 86 ? -7.684 6.673 5.356 1.00 92.62 86 GLY A O 1
ATOM 686 N N . PRO A 1 87 ? -9.586 5.528 5.786 1.00 91.31 87 PRO A N 1
ATOM 687 C CA . PRO A 1 87 ? -10.464 6.667 5.590 1.00 91.31 87 PRO A CA 1
ATOM 688 C C . PRO A 1 87 ? -10.288 7.669 6.744 1.00 91.31 87 PRO A C 1
ATOM 690 O O . PRO A 1 87 ? -9.798 7.294 7.822 1.00 91.31 87 PRO A O 1
ATOM 693 N N . PRO A 1 88 ? -10.689 8.938 6.550 1.00 92.75 88 PRO A N 1
ATOM 694 C CA . PRO A 1 88 ? -10.845 9.880 7.648 1.00 92.75 88 PRO A CA 1
ATOM 695 C C . PRO A 1 88 ? -11.780 9.318 8.725 1.00 92.75 88 PRO A C 1
ATOM 697 O O . PRO A 1 88 ? -12.707 8.557 8.434 1.00 92.75 88 PRO A O 1
ATOM 700 N N . ALA A 1 89 ? -11.553 9.707 9.977 1.00 95.12 89 ALA A N 1
ATOM 701 C CA . ALA A 1 89 ? -12.470 9.358 11.052 1.00 95.12 89 ALA A CA 1
ATOM 702 C C . ALA A 1 89 ? -13.824 10.053 10.837 1.00 95.12 89 ALA A C 1
ATOM 704 O O . ALA A 1 89 ? -13.872 11.253 10.568 1.00 95.12 89 ALA A O 1
ATOM 705 N N . LYS A 1 90 ? -14.925 9.308 11.005 1.00 96.25 90 LYS A N 1
ATOM 706 C CA . LYS A 1 90 ? -16.290 9.867 11.025 1.00 96.25 90 LYS A CA 1
ATOM 707 C C . LYS A 1 90 ? -16.477 10.770 12.248 1.00 96.25 90 LYS A C 1
ATOM 709 O O . LYS A 1 90 ? -17.179 11.772 12.179 1.00 96.25 90 LYS A O 1
ATOM 714 N N . ASN A 1 91 ? -15.820 10.423 13.355 1.00 97.00 91 ASN A N 1
ATOM 715 C CA . ASN A 1 91 ? -15.701 11.253 14.546 1.00 97.00 91 ASN A CA 1
ATOM 716 C C . ASN A 1 91 ? -14.217 11.503 14.854 1.00 97.00 91 ASN A C 1
ATOM 718 O O . ASN A 1 91 ? -13.512 10.602 15.307 1.00 97.00 91 ASN A O 1
ATOM 722 N N . SER A 1 92 ? -13.757 12.736 14.639 1.00 94.56 92 SER A N 1
ATOM 723 C CA . SER A 1 92 ? -12.358 13.142 14.827 1.00 94.56 92 SER A CA 1
ATOM 724 C C . SER A 1 92 ? -11.884 13.131 16.285 1.00 94.56 92 SER A C 1
ATOM 726 O O . SER A 1 92 ? -10.678 13.154 16.522 1.00 94.56 92 SER A O 1
ATOM 728 N N . ALA A 1 9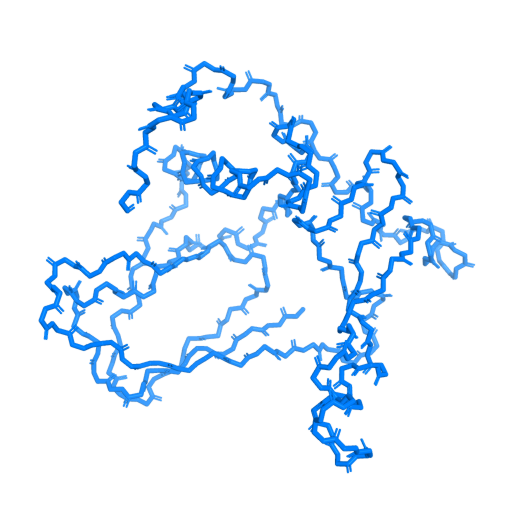3 ? -12.797 13.065 17.260 1.00 97.12 93 ALA A N 1
ATOM 729 C CA . ALA A 1 93 ? -12.449 12.936 18.673 1.00 97.12 93 ALA A CA 1
ATOM 730 C C . ALA A 1 93 ? -12.063 11.499 19.071 1.00 97.12 93 ALA A C 1
ATOM 732 O O . ALA A 1 93 ? -11.501 11.294 20.148 1.00 97.12 93 ALA A O 1
ATOM 733 N N . LEU A 1 94 ? -12.368 10.499 18.236 1.00 96.56 94 LEU A N 1
ATOM 734 C CA . LEU A 1 94 ? -12.064 9.102 18.537 1.00 96.56 94 LEU A CA 1
ATOM 735 C C . LEU A 1 94 ? -10.647 8.739 18.077 1.00 96.56 94 LEU A C 1
ATOM 737 O O . LEU A 1 94 ? -10.314 8.923 16.904 1.00 96.56 94 LEU A O 1
ATOM 741 N N . PRO A 1 95 ? -9.807 8.175 18.962 1.00 95.62 95 PRO A N 1
ATOM 742 C CA . PRO A 1 95 ? -8.481 7.736 18.573 1.00 95.62 95 PRO A CA 1
ATOM 743 C C . PRO A 1 95 ? -8.560 6.459 17.733 1.00 95.62 95 PRO A C 1
ATOM 745 O O . PRO A 1 95 ? -9.425 5.610 17.942 1.00 95.62 95 PRO A O 1
ATOM 748 N N . ARG A 1 96 ? -7.582 6.279 16.843 1.00 95.69 96 ARG A N 1
ATOM 749 C CA . ARG A 1 96 ? -7.323 5.020 16.136 1.00 95.69 96 ARG A CA 1
ATOM 750 C C . ARG A 1 96 ? -5.834 4.715 16.188 1.00 95.69 96 ARG A C 1
ATOM 752 O O . ARG A 1 96 ? -5.057 5.297 15.430 1.00 95.69 96 ARG A O 1
ATOM 759 N N . LEU A 1 97 ? -5.438 3.780 17.048 1.00 97.00 97 LEU A N 1
ATOM 760 C CA . LEU A 1 97 ? -4.051 3.333 17.161 1.00 97.00 97 LEU A CA 1
ATOM 761 C C . LEU A 1 97 ? -3.876 1.924 16.584 1.00 97.00 97 LEU A C 1
ATOM 763 O O . LEU A 1 97 ? -4.498 0.958 17.026 1.00 97.00 97 LEU A O 1
ATOM 767 N N . SER A 1 98 ? -2.997 1.808 15.592 1.00 96.62 98 SER A N 1
ATOM 768 C CA . SER A 1 98 ? -2.647 0.541 14.949 1.00 96.62 98 SER A CA 1
ATOM 769 C C . SER A 1 98 ? -1.199 0.557 14.468 1.00 96.62 98 SER A C 1
ATOM 771 O O . SER A 1 98 ? -0.593 1.622 14.340 1.00 96.62 98 SER A O 1
ATOM 773 N N . GLN A 1 99 ? -0.643 -0.622 14.201 1.00 97.19 99 GLN A N 1
ATOM 774 C CA . GLN A 1 99 ? 0.696 -0.784 13.636 1.00 97.19 99 GLN A CA 1
ATOM 775 C C . GLN A 1 99 ? 0.634 -1.642 12.378 1.00 97.19 99 GLN A C 1
ATOM 777 O O . GLN A 1 99 ? -0.017 -2.680 12.382 1.00 97.19 99 GLN A O 1
ATOM 782 N N . VAL A 1 100 ? 1.373 -1.252 11.335 1.00 96.62 100 VAL A N 1
ATOM 783 C CA . VAL A 1 100 ? 1.553 -2.073 10.129 1.00 96.62 100 VAL A CA 1
ATOM 784 C C . VAL A 1 100 ? 3.005 -2.480 9.979 1.00 96.62 100 VAL A C 1
ATOM 786 O O . VAL A 1 100 ? 3.902 -1.636 9.946 1.00 96.62 100 VAL A O 1
ATOM 789 N N . THR A 1 101 ? 3.237 -3.777 9.828 1.00 94.94 101 THR A N 1
ATOM 790 C CA . THR A 1 101 ? 4.546 -4.338 9.497 1.00 94.94 101 THR A CA 1
ATOM 791 C C . THR A 1 101 ? 4.470 -5.025 8.141 1.00 94.94 101 THR A C 1
ATOM 793 O O . THR A 1 101 ? 3.633 -5.896 7.931 1.00 94.94 101 THR A O 1
ATOM 796 N N . HIS A 1 102 ? 5.344 -4.626 7.216 1.00 91.69 102 HIS A N 1
ATOM 797 C CA . HIS A 1 102 ? 5.431 -5.216 5.880 1.00 91.69 102 HIS A CA 1
ATOM 798 C C . HIS A 1 102 ? 6.551 -6.259 5.847 1.00 91.69 102 HIS A C 1
ATOM 800 O O . HIS A 1 102 ? 7.694 -5.956 6.192 1.00 91.69 102 HIS A O 1
ATOM 806 N N . TYR A 1 103 ? 6.225 -7.467 5.398 1.00 90.19 103 TYR A N 1
ATOM 807 C CA . TYR A 1 103 ? 7.136 -8.595 5.257 1.00 90.19 103 TYR A CA 1
ATOM 808 C C . TYR A 1 103 ? 7.438 -8.843 3.779 1.00 90.19 103 TYR A C 1
ATOM 810 O O . TYR A 1 103 ? 6.568 -9.200 2.977 1.00 90.19 103 TYR A O 1
ATOM 818 N N . PHE A 1 104 ? 8.705 -8.667 3.419 1.00 86.56 104 PHE A N 1
ATOM 819 C CA . PHE A 1 104 ? 9.231 -9.035 2.110 1.00 86.56 104 PHE A CA 1
ATOM 820 C C . PHE A 1 104 ? 9.803 -10.449 2.197 1.00 86.56 104 PHE A C 1
ATOM 822 O O . PHE A 1 104 ? 10.547 -10.768 3.124 1.00 86.56 104 PHE A O 1
ATOM 829 N N . PHE A 1 105 ? 9.415 -11.315 1.261 1.00 85.44 105 PHE A N 1
ATOM 830 C CA . PHE A 1 105 ? 9.837 -12.711 1.282 1.00 85.44 105 PHE A CA 1
ATOM 831 C C . PHE A 1 105 ? 11.240 -12.832 0.688 1.00 85.44 105 PHE A C 1
ATOM 833 O O . PHE A 1 105 ? 11.511 -12.289 -0.387 1.00 85.44 105 PHE A O 1
ATOM 840 N N . ARG A 1 106 ? 12.126 -13.556 1.379 1.00 79.06 106 ARG A N 1
ATOM 841 C CA . ARG A 1 106 ? 13.459 -13.882 0.854 1.00 79.06 106 ARG A CA 1
ATOM 842 C C . ARG A 1 106 ? 13.330 -14.634 -0.466 1.00 79.06 106 ARG A C 1
ATOM 844 O O . ARG A 1 106 ? 12.365 -15.368 -0.662 1.00 79.06 106 ARG A O 1
ATOM 851 N N . ASN A 1 107 ? 14.315 -14.460 -1.343 1.00 76.50 107 ASN A N 1
ATOM 852 C CA . ASN A 1 107 ? 14.351 -15.079 -2.671 1.00 76.50 107 ASN A CA 1
ATOM 853 C C . ASN A 1 107 ? 13.145 -14.722 -3.562 1.00 76.50 107 ASN A C 1
ATOM 855 O O . ASN A 1 107 ? 12.863 -15.428 -4.526 1.00 76.50 107 ASN A O 1
ATOM 859 N N . SER A 1 108 ? 12.428 -13.630 -3.263 1.00 82.31 108 SER A N 1
ATOM 860 C CA . SER A 1 108 ? 11.485 -13.059 -4.226 1.00 82.31 108 SER A CA 1
ATOM 861 C C . SER A 1 108 ? 12.260 -12.626 -5.465 1.00 82.31 108 SER A C 1
ATOM 863 O O . SER A 1 108 ? 13.278 -11.947 -5.344 1.00 82.31 108 SER A O 1
ATOM 865 N N . ASN A 1 109 ? 11.760 -12.971 -6.651 1.00 78.62 109 ASN A N 1
ATOM 866 C CA . ASN A 1 109 ? 12.437 -12.629 -7.901 1.00 78.62 109 ASN A CA 1
ATOM 867 C C . ASN A 1 109 ? 12.640 -11.114 -8.060 1.00 78.62 109 ASN A C 1
ATOM 869 O O . ASN A 1 109 ? 13.669 -10.661 -8.549 1.00 78.62 109 ASN A O 1
ATOM 873 N N . TYR A 1 110 ? 11.655 -10.326 -7.630 1.00 79.50 110 TYR A N 1
ATOM 874 C CA . TYR A 1 110 ? 11.769 -8.881 -7.502 1.00 79.50 110 TYR A CA 1
ATOM 875 C C . TYR A 1 110 ? 10.809 -8.362 -6.429 1.00 79.50 110 TYR A C 1
ATOM 877 O O . TYR A 1 110 ? 9.708 -8.879 -6.248 1.00 79.50 110 TYR A O 1
ATOM 885 N N . ASN A 1 111 ? 11.219 -7.297 -5.739 1.00 87.25 111 ASN A N 1
ATOM 886 C CA . ASN A 1 111 ? 10.370 -6.538 -4.823 1.00 87.25 111 ASN A CA 1
ATOM 887 C C . ASN A 1 111 ? 9.987 -5.222 -5.504 1.00 87.25 111 ASN A C 1
ATOM 889 O O . ASN A 1 111 ? 10.616 -4.196 -5.275 1.00 87.25 111 ASN A O 1
ATOM 893 N N . TRP A 1 112 ? 9.018 -5.277 -6.411 1.00 87.50 112 TRP A N 1
ATOM 894 C CA . TRP A 1 112 ? 8.613 -4.155 -7.261 1.00 87.50 112 TRP A CA 1
ATOM 895 C C . TRP A 1 112 ? 7.611 -3.218 -6.566 1.00 87.50 112 TRP A C 1
ATOM 897 O O . TRP A 1 112 ? 6.776 -3.671 -5.784 1.00 87.50 112 TRP A O 1
ATOM 907 N N . ALA A 1 113 ? 7.702 -1.916 -6.852 1.00 89.06 113 ALA A N 1
ATOM 908 C CA . ALA A 1 113 ? 6.758 -0.883 -6.432 1.00 89.06 113 ALA A CA 1
ATOM 909 C C . ALA A 1 113 ? 6.015 -0.288 -7.657 1.00 89.06 113 ALA A C 1
ATOM 911 O O . ALA A 1 113 ? 6.546 0.631 -8.290 1.00 89.06 113 ALA A O 1
ATOM 912 N N . PRO A 1 114 ? 4.791 -0.767 -7.971 1.00 87.88 114 PRO A N 1
ATOM 913 C CA . PRO A 1 114 ? 4.005 -0.361 -9.147 1.00 87.88 114 PRO A CA 1
ATOM 914 C C . PRO A 1 114 ? 3.831 1.154 -9.296 1.00 87.88 114 PRO A C 1
ATOM 916 O O . PRO A 1 114 ? 4.303 1.758 -10.253 1.00 87.88 114 PRO A O 1
ATOM 919 N N . VAL A 1 115 ? 3.270 1.801 -8.273 1.00 87.00 115 VAL A N 1
ATOM 920 C CA . VAL A 1 115 ? 2.939 3.241 -8.269 1.00 87.00 115 VAL A CA 1
ATOM 921 C C . VAL A 1 115 ? 4.146 4.189 -8.300 1.00 87.00 115 VAL A C 1
ATOM 923 O O . VAL A 1 115 ? 3.973 5.400 -8.390 1.00 87.00 115 VAL A O 1
ATOM 926 N N . ALA A 1 116 ? 5.361 3.664 -8.138 1.00 86.44 116 ALA A N 1
ATOM 927 C CA . ALA A 1 116 ? 6.611 4.427 -8.200 1.00 86.44 116 ALA A CA 1
ATOM 928 C C . ALA A 1 116 ? 7.452 4.050 -9.430 1.00 86.44 116 ALA A C 1
ATOM 930 O O . ALA A 1 116 ? 8.648 4.334 -9.467 1.00 86.44 116 ALA A O 1
ATOM 931 N N . SER A 1 117 ? 6.871 3.301 -10.366 1.00 88.38 117 SER A N 1
ATOM 932 C CA . SER A 1 117 ? 7.524 2.868 -11.595 1.00 88.38 117 SER A CA 1
ATOM 933 C C . SER A 1 117 ? 6.994 3.656 -12.788 1.00 88.38 117 SER A C 1
ATOM 935 O O . SER A 1 117 ? 5.844 4.087 -12.821 1.00 88.38 117 SER A O 1
ATOM 937 N N . ASP A 1 118 ? 7.848 3.796 -13.791 1.00 88.06 118 ASP A N 1
ATOM 938 C CA . ASP A 1 118 ? 7.547 4.351 -15.102 1.00 88.06 118 ASP A CA 1
ATOM 939 C C . ASP A 1 118 ? 7.752 3.237 -16.137 1.00 88.06 118 ASP A C 1
ATOM 941 O O . ASP A 1 118 ? 8.797 3.109 -16.782 1.00 88.06 118 ASP A O 1
ATOM 945 N N . VAL A 1 119 ? 6.764 2.336 -16.187 1.00 85.81 119 VAL A N 1
ATOM 946 C CA . VAL A 1 119 ? 6.827 1.107 -16.993 1.00 85.81 119 VAL A CA 1
ATOM 947 C C . VAL A 1 119 ? 6.818 1.394 -18.496 1.00 85.81 119 VAL A C 1
ATOM 949 O O . VAL A 1 119 ? 7.447 0.653 -19.245 1.00 85.81 119 VAL A O 1
ATOM 952 N N . ASP A 1 120 ? 6.209 2.501 -18.930 1.00 85.44 120 ASP A N 1
ATOM 953 C CA . ASP A 1 120 ? 6.235 2.945 -20.331 1.00 85.44 120 ASP A CA 1
ATOM 954 C C . ASP A 1 120 ? 7.646 3.326 -20.797 1.00 85.44 120 ASP A C 1
ATOM 956 O O . ASP A 1 120 ? 7.992 3.139 -21.963 1.00 85.44 120 ASP A O 1
ATOM 960 N N . ASN A 1 121 ? 8.487 3.809 -19.878 1.00 87.62 121 ASN A N 1
ATOM 961 C CA . ASN A 1 121 ? 9.873 4.189 -20.148 1.00 87.62 121 ASN A CA 1
ATOM 962 C C . ASN A 1 121 ? 10.895 3.129 -19.698 1.00 87.62 121 ASN A C 1
ATOM 964 O O . ASN A 1 121 ? 12.090 3.424 -19.589 1.00 87.62 121 ASN A O 1
ATOM 968 N N . ASP A 1 122 ? 10.452 1.893 -19.427 1.00 87.94 122 ASP A N 1
ATOM 969 C CA . ASP A 1 122 ? 11.313 0.798 -18.959 1.00 87.94 122 ASP A CA 1
ATOM 970 C C . ASP A 1 122 ? 12.136 1.219 -17.717 1.00 87.94 122 ASP A C 1
ATOM 972 O O . ASP A 1 122 ? 13.333 0.951 -17.601 1.00 87.94 122 ASP A O 1
ATOM 976 N N . ALA A 1 123 ? 11.515 1.956 -16.792 1.00 89.38 123 ALA A N 1
ATOM 977 C CA . ALA A 1 123 ? 12.134 2.448 -15.564 1.00 89.38 123 ALA A CA 1
ATOM 978 C C . ALA A 1 123 ? 11.331 1.966 -14.350 1.00 89.38 123 ALA A C 1
ATOM 980 O O . ALA A 1 123 ? 10.337 2.558 -13.941 1.00 89.38 123 ALA A O 1
ATOM 981 N N . VAL A 1 124 ? 11.770 0.860 -13.755 1.00 88.94 124 VAL A N 1
ATOM 982 C CA . VAL A 1 124 ? 11.038 0.167 -12.691 1.00 88.94 124 VAL A CA 1
ATOM 983 C C . VAL A 1 124 ? 11.680 0.412 -11.338 1.00 88.94 124 VAL A C 1
ATOM 985 O O . VAL A 1 124 ? 12.884 0.219 -11.169 1.00 88.94 124 VAL A O 1
ATOM 988 N N . THR A 1 125 ? 10.866 0.760 -10.346 1.00 90.31 125 THR A N 1
ATOM 989 C CA . THR A 1 125 ? 11.326 0.943 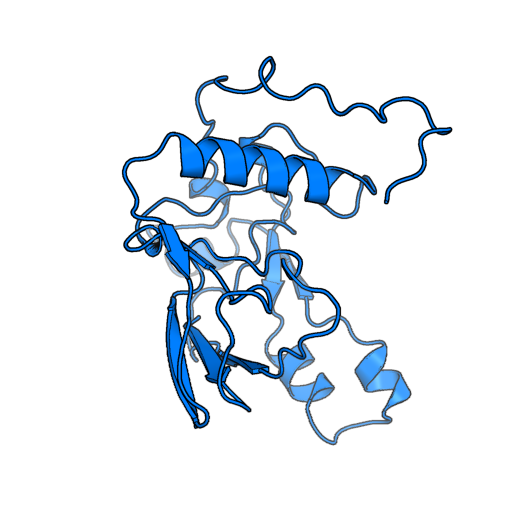-8.969 1.00 90.31 125 THR A CA 1
ATOM 990 C C . THR A 1 125 ? 11.212 -0.356 -8.179 1.00 90.31 125 THR A C 1
ATOM 992 O O . THR A 1 125 ? 10.137 -0.944 -8.057 1.00 90.31 125 THR A O 1
ATOM 995 N N . TYR A 1 126 ? 12.323 -0.779 -7.579 1.00 89.25 126 TYR A N 1
ATOM 996 C CA . TYR A 1 126 ? 12.405 -1.948 -6.707 1.00 89.25 126 TYR A CA 1
ATOM 997 C C . TYR A 1 126 ? 12.835 -1.554 -5.294 1.00 89.25 126 TYR A C 1
ATOM 999 O O . TYR A 1 126 ? 13.586 -0.596 -5.111 1.00 89.25 126 TYR A O 1
ATOM 1007 N N . TYR A 1 127 ? 12.426 -2.328 -4.290 1.00 87.81 127 TYR A N 1
ATOM 1008 C CA . TYR A 1 127 ? 13.046 -2.285 -2.970 1.00 87.81 127 TYR A CA 1
ATOM 1009 C C . TYR A 1 127 ? 14.457 -2.864 -3.049 1.00 87.81 127 TYR A C 1
ATOM 1011 O O . TYR A 1 127 ? 14.669 -3.975 -3.540 1.00 87.81 127 TYR A O 1
ATOM 1019 N N . ASP A 1 128 ? 15.416 -2.099 -2.548 1.00 87.00 128 ASP A N 1
ATOM 1020 C CA . ASP A 1 128 ? 16.797 -2.532 -2.405 1.00 87.00 128 ASP A CA 1
ATOM 1021 C C . ASP A 1 128 ? 16.958 -3.221 -1.046 1.00 87.00 128 ASP A C 1
ATOM 1023 O O . ASP A 1 128 ? 16.933 -2.567 -0.004 1.00 87.00 128 ASP A O 1
ATOM 1027 N N . GLU A 1 129 ? 17.066 -4.552 -1.053 1.00 83.06 129 GLU A N 1
ATOM 1028 C CA . GLU A 1 129 ? 17.167 -5.358 0.167 1.00 83.06 129 GLU A CA 1
ATOM 1029 C C . GLU A 1 129 ? 18.387 -4.979 1.017 1.00 83.06 129 GLU A C 1
ATOM 1031 O O . GLU A 1 129 ? 18.273 -4.865 2.239 1.00 83.06 129 GLU A O 1
ATOM 1036 N N . GLU A 1 130 ? 19.536 -4.716 0.392 1.00 83.88 130 GLU A N 1
ATOM 1037 C CA . GLU A 1 130 ? 20.752 -4.327 1.105 1.00 83.88 130 GLU A CA 1
ATOM 1038 C C . GLU A 1 130 ? 20.575 -2.947 1.748 1.00 83.88 130 GLU A C 1
ATOM 1040 O O . GLU A 1 130 ? 20.847 -2.765 2.941 1.00 83.88 130 GLU A O 1
ATOM 1045 N N . ALA A 1 131 ? 20.030 -1.987 0.995 1.00 86.31 131 ALA A N 1
ATOM 1046 C CA . ALA A 1 131 ? 19.767 -0.650 1.513 1.00 86.31 131 ALA A CA 1
ATOM 1047 C C . ALA A 1 131 ? 18.714 -0.664 2.632 1.00 86.31 131 ALA A C 1
ATOM 1049 O O . ALA A 1 131 ? 18.876 0.033 3.636 1.00 86.31 131 ALA A O 1
ATOM 1050 N N . VAL A 1 132 ? 17.659 -1.477 2.503 1.00 85.06 132 VAL A N 1
ATOM 1051 C CA . VAL A 1 132 ? 16.643 -1.698 3.544 1.00 85.06 132 VAL A CA 1
ATOM 1052 C C . VAL A 1 132 ? 17.298 -2.262 4.805 1.00 85.06 132 VAL A C 1
ATOM 1054 O O . VAL A 1 132 ? 17.135 -1.682 5.881 1.00 85.06 132 VAL A O 1
ATOM 1057 N N . ASN A 1 133 ? 18.093 -3.327 4.685 1.00 84.38 133 ASN A N 1
ATOM 1058 C CA . ASN A 1 133 ? 18.779 -3.951 5.818 1.00 84.38 133 ASN A CA 1
ATOM 1059 C C . ASN A 1 133 ? 19.727 -2.974 6.518 1.00 84.38 133 ASN A C 1
ATOM 1061 O O . ASN A 1 133 ? 19.722 -2.868 7.744 1.00 84.38 133 ASN A O 1
ATOM 1065 N N . ARG A 1 134 ? 20.500 -2.192 5.760 1.00 86.62 134 ARG A N 1
ATOM 1066 C CA . ARG A 1 134 ? 21.404 -1.185 6.327 1.00 86.62 134 ARG A CA 1
ATOM 1067 C C . ARG A 1 134 ? 20.639 -0.032 6.981 1.00 86.62 134 ARG A C 1
ATOM 1069 O O . ARG A 1 134 ? 21.022 0.417 8.060 1.00 86.62 134 ARG A O 1
ATOM 1076 N N . LYS A 1 135 ? 19.541 0.430 6.371 1.00 87.31 135 LYS A N 1
ATOM 1077 C CA . LYS A 1 135 ? 18.713 1.538 6.877 1.00 87.31 135 LYS A CA 1
ATOM 1078 C C . LYS A 1 135 ? 18.103 1.213 8.237 1.00 87.31 135 LYS A C 1
ATOM 1080 O O . LYS A 1 135 ? 18.144 2.047 9.148 1.00 87.31 135 LYS A O 1
ATOM 1085 N N . TRP A 1 136 ? 17.589 -0.002 8.393 1.00 82.69 136 TRP A N 1
ATOM 1086 C CA . TRP A 1 136 ? 16.979 -0.473 9.640 1.00 82.69 136 TRP A CA 1
ATOM 1087 C C . TRP A 1 136 ? 17.964 -1.184 10.577 1.00 82.69 136 TRP A C 1
ATOM 1089 O O . TRP A 1 136 ? 17.613 -1.502 11.710 1.00 82.69 136 TRP A O 1
ATOM 1099 N N . GLY A 1 137 ? 19.203 -1.389 10.133 1.00 85.12 137 GLY A N 1
ATOM 1100 C CA . GLY A 1 137 ? 20.284 -1.956 10.923 1.00 85.12 137 GLY A CA 1
ATOM 1101 C C . GLY A 1 137 ? 20.971 -0.948 11.847 1.00 85.12 137 GLY A C 1
ATOM 1102 O O . GLY A 1 137 ? 20.517 0.177 12.068 1.00 85.12 137 GLY A O 1
ATOM 1103 N N . ARG A 1 138 ? 22.111 -1.378 12.395 1.00 86.50 138 ARG A N 1
ATOM 1104 C CA . ARG A 1 138 ? 22.939 -0.595 13.332 1.00 86.50 138 ARG A CA 1
ATOM 1105 C C . ARG A 1 138 ? 24.216 -0.025 12.705 1.00 86.50 138 ARG A C 1
ATOM 1107 O O . ARG A 1 138 ? 24.990 0.616 13.402 1.00 86.50 138 ARG A O 1
ATOM 1114 N N . SER A 1 139 ? 24.444 -0.268 11.414 1.00 87.62 139 SER A N 1
ATOM 1115 C CA . SER A 1 139 ? 25.650 0.184 10.714 1.00 87.62 139 SER A CA 1
ATOM 1116 C C . SER A 1 139 ? 25.538 1.655 10.298 1.00 87.62 139 SER A C 1
ATOM 1118 O O . SER A 1 139 ? 24.567 2.044 9.646 1.00 87.62 139 SER A O 1
ATOM 1120 N N . GLY A 1 140 ? 26.542 2.461 10.653 1.00 88.31 140 GLY A N 1
ATOM 1121 C CA . GLY A 1 140 ? 26.593 3.898 10.371 1.00 88.31 140 GLY A CA 1
ATOM 1122 C C . GLY A 1 140 ? 25.726 4.759 11.298 1.00 88.31 140 GLY A C 1
ATOM 1123 O O . GLY A 1 140 ? 25.040 4.284 12.207 1.00 88.31 140 GLY A O 1
ATOM 1124 N N . THR A 1 141 ? 25.750 6.067 11.066 1.00 91.50 141 THR A N 1
ATOM 1125 C CA . THR A 1 141 ? 24.991 7.050 11.845 1.00 91.50 141 THR A CA 1
ATOM 1126 C C . THR A 1 141 ? 23.501 7.035 11.490 1.00 91.50 141 THR A C 1
ATOM 1128 O O . THR A 1 141 ? 23.086 6.666 10.389 1.00 91.50 141 THR A O 1
ATOM 1131 N N . ALA A 1 142 ? 22.647 7.498 12.411 1.00 88.00 142 ALA A N 1
ATOM 1132 C CA . ALA A 1 142 ? 21.214 7.644 12.138 1.00 88.00 142 ALA A CA 1
ATOM 1133 C C . ALA A 1 142 ? 20.926 8.608 10.970 1.00 88.00 142 ALA A C 1
ATOM 1135 O O . ALA A 1 142 ? 19.967 8.395 10.228 1.00 88.00 142 ALA A O 1
ATOM 1136 N N . LYS A 1 143 ? 21.758 9.645 10.790 1.00 91.06 143 LYS A N 1
ATOM 1137 C CA . LYS A 1 143 ? 21.641 10.613 9.691 1.00 91.06 143 LYS A CA 1
ATOM 1138 C C . LYS A 1 143 ? 21.885 9.943 8.340 1.00 91.06 143 LYS A C 1
ATOM 1140 O O . LYS A 1 143 ? 21.046 10.070 7.453 1.00 91.06 143 LYS A O 1
ATOM 1145 N N . GLU A 1 144 ? 22.971 9.183 8.214 1.00 89.88 144 GLU A N 1
ATOM 1146 C CA . GLU A 1 144 ? 23.284 8.427 6.995 1.00 89.88 144 GLU A CA 1
ATOM 1147 C C . GLU A 1 144 ? 22.172 7.428 6.679 1.00 89.88 144 GLU A C 1
ATOM 1149 O O . GLU A 1 144 ? 21.623 7.446 5.580 1.00 89.88 144 GLU A O 1
ATOM 1154 N N . ARG A 1 145 ? 21.748 6.626 7.666 1.00 88.94 145 ARG A N 1
ATOM 1155 C CA . ARG A 1 145 ? 20.667 5.645 7.477 1.00 88.94 145 ARG A CA 1
ATOM 1156 C C . ARG A 1 145 ? 19.363 6.294 7.011 1.00 88.94 145 ARG A C 1
ATOM 1158 O O . ARG A 1 145 ? 18.684 5.753 6.140 1.00 88.94 145 ARG A O 1
ATOM 1165 N N . ARG A 1 146 ? 19.002 7.462 7.553 1.00 84.44 146 ARG A N 1
ATOM 1166 C CA . ARG A 1 146 ? 17.799 8.205 7.137 1.00 84.44 146 ARG A CA 1
ATOM 1167 C C . ARG A 1 146 ? 17.904 8.730 5.705 1.00 84.44 146 ARG A C 1
ATOM 1169 O O . ARG A 1 146 ? 16.907 8.631 4.990 1.00 84.44 146 ARG A O 1
ATOM 1176 N N . ALA A 1 147 ? 19.079 9.212 5.298 1.00 87.81 147 ALA A N 1
ATOM 1177 C CA . ALA A 1 147 ? 19.336 9.758 3.965 1.00 87.81 147 ALA A CA 1
ATOM 1178 C C . ALA A 1 147 ? 19.347 8.696 2.851 1.00 87.81 147 ALA A C 1
ATOM 1180 O O . ALA A 1 147 ? 19.020 9.009 1.711 1.00 87.81 147 ALA A O 1
ATOM 1181 N N . MET A 1 148 ? 19.679 7.438 3.160 1.00 86.50 148 MET A N 1
ATOM 1182 C CA . MET A 1 148 ? 19.676 6.367 2.157 1.00 86.50 148 MET A CA 1
ATOM 1183 C C . MET A 1 148 ? 18.274 6.114 1.592 1.00 86.50 148 MET A C 1
ATOM 1185 O O . MET A 1 148 ? 17.305 5.962 2.345 1.00 86.50 148 MET A O 1
ATOM 1189 N N . SER A 1 149 ? 18.168 5.985 0.271 1.00 87.44 149 SER A N 1
ATOM 1190 C CA . SER A 1 149 ? 16.962 5.453 -0.362 1.00 87.44 149 SER A CA 1
ATOM 1191 C C . SER A 1 149 ? 16.797 3.973 -0.012 1.00 87.44 149 SER A C 1
ATOM 1193 O O . SER A 1 149 ? 17.771 3.234 0.071 1.00 87.44 149 SER A O 1
ATOM 1195 N N . LYS A 1 150 ? 15.551 3.533 0.186 1.00 87.19 150 LYS A N 1
ATOM 1196 C CA . LYS A 1 150 ? 15.202 2.101 0.271 1.00 87.19 150 LYS A CA 1
ATOM 1197 C C . LYS A 1 150 ? 14.860 1.499 -1.098 1.00 87.19 150 LYS A C 1
ATOM 1199 O O . LYS A 1 150 ? 14.441 0.348 -1.178 1.00 87.19 150 LYS A O 1
ATOM 1204 N N . PHE A 1 151 ? 14.961 2.315 -2.142 1.00 89.06 151 PHE A N 1
ATOM 1205 C CA . PHE A 1 151 ? 14.557 2.009 -3.501 1.00 89.06 151 PHE A CA 1
ATOM 1206 C C . PHE A 1 151 ? 15.739 2.131 -4.458 1.00 89.06 151 PHE A C 1
ATOM 1208 O O . PHE A 1 151 ? 16.559 3.040 -4.305 1.00 89.06 151 PHE A O 1
ATOM 1215 N N . LYS A 1 152 ? 15.749 1.277 -5.480 1.00 89.25 152 LYS A N 1
ATOM 1216 C CA . LYS A 1 152 ? 16.627 1.360 -6.648 1.00 89.25 152 LYS A CA 1
ATOM 1217 C C . LYS A 1 152 ? 15.794 1.340 -7.926 1.00 89.25 152 LYS A C 1
ATOM 1219 O O . LYS A 1 152 ? 14.767 0.664 -7.979 1.00 89.25 152 LYS A O 1
ATOM 1224 N N . ILE A 1 153 ? 16.254 2.055 -8.947 1.00 89.12 153 ILE A N 1
ATOM 1225 C CA . ILE A 1 153 ? 15.653 2.018 -10.282 1.00 89.12 153 ILE A CA 1
ATOM 1226 C C . ILE A 1 153 ? 16.378 0.945 -11.093 1.00 89.12 153 ILE A C 1
ATOM 1228 O O . ILE A 1 153 ? 17.607 0.871 -11.086 1.00 89.12 153 ILE A O 1
ATOM 1232 N N . GLY A 1 154 ? 15.617 0.097 -11.771 1.00 88.25 154 GLY A N 1
ATOM 1233 C CA . GLY A 1 154 ? 16.118 -0.904 -12.699 1.00 88.25 154 GLY A CA 1
ATOM 1234 C C . GLY A 1 154 ? 15.284 -0.948 -13.974 1.00 88.25 154 GLY A C 1
ATOM 1235 O O . GLY A 1 154 ? 14.415 -0.110 -14.202 1.00 88.25 154 GLY A O 1
ATOM 1236 N N . LYS A 1 155 ? 15.566 -1.945 -14.808 1.00 88.88 155 LYS A N 1
ATOM 1237 C CA . LYS A 1 155 ? 14.858 -2.198 -16.067 1.00 88.88 155 LYS A CA 1
ATOM 1238 C C . LYS A 1 155 ? 13.790 -3.278 -15.900 1.00 88.88 155 LYS A C 1
ATOM 1240 O O . LYS A 1 155 ? 13.860 -4.074 -14.957 1.00 88.88 155 LYS A O 1
ATOM 1245 N N . CYS A 1 156 ? 12.817 -3.342 -16.805 1.00 83.94 156 CYS A N 1
ATOM 1246 C CA . CYS A 1 156 ? 11.793 -4.389 -16.802 1.00 83.94 156 CYS A CA 1
ATOM 1247 C C . CYS A 1 156 ? 12.390 -5.774 -17.066 1.00 83.94 156 CYS A C 1
ATOM 1249 O O . CYS A 1 156 ? 11.966 -6.761 -16.473 1.00 83.94 156 CYS A O 1
ATOM 1251 N N . ASN A 1 157 ? 13.436 -5.853 -17.885 1.00 78.12 157 ASN A N 1
ATOM 1252 C CA . ASN A 1 157 ? 14.124 -7.103 -18.215 1.00 78.12 157 ASN A CA 1
ATOM 1253 C C . ASN A 1 157 ? 15.144 -7.569 -17.155 1.00 78.12 157 ASN A C 1
ATOM 1255 O O . ASN A 1 157 ? 15.899 -8.508 -17.407 1.00 78.12 157 ASN A O 1
ATOM 1259 N N . TYR A 1 158 ? 15.179 -6.950 -15.968 1.00 68.69 158 TYR A N 1
ATOM 1260 C CA . TYR A 1 158 ? 16.194 -7.238 -14.947 1.00 68.69 158 TYR A CA 1
ATOM 1261 C C . TYR A 1 158 ? 16.296 -8.737 -14.599 1.00 68.69 158 TYR A C 1
ATOM 1263 O O . TYR A 1 158 ? 17.398 -9.245 -14.397 1.00 68.69 158 TYR A O 1
ATOM 1271 N N . MET A 1 159 ? 15.167 -9.459 -14.601 1.00 62.06 159 MET A N 1
ATOM 1272 C CA . MET A 1 159 ? 15.113 -10.896 -14.289 1.00 62.06 159 MET A CA 1
ATOM 1273 C C . MET A 1 159 ? 15.013 -11.820 -15.511 1.00 62.06 159 MET A C 1
ATOM 1275 O O . MET A 1 159 ? 15.322 -13.007 -15.390 1.00 62.06 159 MET A O 1
ATOM 1279 N N . THR A 1 160 ? 14.655 -11.313 -16.697 1.00 59.28 160 THR A N 1
ATOM 1280 C CA . THR A 1 160 ? 14.533 -12.164 -17.899 1.00 59.28 160 THR A CA 1
ATOM 1281 C C . THR A 1 160 ? 15.885 -12.698 -18.376 1.00 59.28 160 THR A C 1
ATOM 1283 O O . THR A 1 160 ? 15.932 -13.716 -19.060 1.00 59.28 160 THR A O 1
ATOM 1286 N N . LYS A 1 161 ? 16.995 -12.083 -17.937 1.00 56.75 161 LYS A N 1
ATOM 1287 C CA . LYS A 1 161 ? 18.359 -12.609 -18.113 1.00 56.75 161 LYS A CA 1
ATOM 1288 C C . LYS A 1 161 ? 18.564 -13.985 -17.458 1.00 56.75 161 LYS A C 1
ATOM 1290 O O . LYS A 1 161 ? 19.401 -14.750 -17.924 1.00 56.75 161 LYS A O 1
ATOM 1295 N N . TYR A 1 162 ? 17.830 -14.286 -16.385 1.00 63.00 162 TYR A N 1
ATOM 1296 C CA . TYR A 1 162 ? 17.968 -15.530 -15.620 1.00 63.00 162 TYR A CA 1
ATOM 1297 C C . TYR A 1 162 ? 16.835 -16.525 -15.898 1.00 63.00 162 TYR A C 1
ATOM 1299 O O . TYR A 1 162 ? 17.042 -17.729 -15.782 1.00 63.00 162 TYR A O 1
ATOM 1307 N N . ASN A 1 163 ? 15.651 -16.039 -16.289 1.00 68.50 163 ASN A N 1
ATOM 1308 C CA . ASN A 1 163 ? 14.539 -16.871 -16.743 1.00 68.50 163 ASN A CA 1
ATOM 1309 C C . ASN A 1 163 ? 13.673 -16.108 -17.773 1.00 68.50 163 ASN A C 1
ATOM 1311 O O . ASN A 1 163 ? 12.907 -15.225 -17.377 1.00 68.50 163 ASN A O 1
ATOM 1315 N N . PRO A 1 164 ? 13.748 -16.444 -19.076 1.00 69.75 164 PRO A N 1
ATOM 1316 C CA . PRO A 1 164 ? 13.024 -15.739 -20.141 1.00 69.75 164 PRO A CA 1
ATOM 1317 C C . PRO A 1 164 ? 11.496 -15.804 -20.028 1.00 69.75 164 PRO A C 1
ATOM 1319 O O . PRO A 1 164 ? 10.814 -14.904 -20.505 1.00 69.75 164 PRO A O 1
ATOM 1322 N N . ASN A 1 165 ? 10.961 -16.848 -19.386 1.00 70.75 165 ASN A N 1
ATOM 1323 C CA . ASN A 1 165 ? 9.518 -17.084 -19.269 1.00 70.75 165 ASN A CA 1
ATOM 1324 C C . ASN A 1 165 ? 8.906 -16.439 -18.018 1.00 70.75 165 ASN A C 1
ATOM 1326 O O . ASN A 1 165 ? 7.723 -16.619 -17.734 1.00 70.75 165 ASN A O 1
ATOM 1330 N N . MET A 1 166 ? 9.712 -15.738 -17.222 1.00 71.12 166 MET A N 1
ATOM 1331 C CA . MET A 1 166 ? 9.252 -15.175 -15.965 1.00 71.12 166 MET A CA 1
ATOM 1332 C C . MET A 1 166 ? 8.428 -13.900 -16.199 1.00 71.12 166 MET A C 1
ATOM 1334 O O . MET A 1 166 ? 8.865 -13.038 -16.969 1.00 71.12 166 MET A O 1
ATOM 1338 N N . PRO A 1 167 ? 7.284 -13.729 -15.506 1.00 74.88 167 PRO A N 1
ATOM 1339 C CA . PRO A 1 167 ? 6.556 -12.473 -15.509 1.00 74.88 167 PRO A CA 1
ATOM 1340 C C . PRO A 1 167 ? 7.477 -11.303 -15.172 1.00 74.88 167 PRO A C 1
ATOM 1342 O O . PRO A 1 167 ? 8.268 -11.399 -14.234 1.00 74.88 167 PRO A O 1
ATOM 1345 N N . ASN A 1 168 ? 7.408 -10.223 -15.949 1.00 82.25 168 ASN A N 1
ATOM 1346 C CA . ASN A 1 168 ? 8.181 -9.014 -15.700 1.00 82.25 168 ASN A CA 1
ATOM 1347 C C . ASN A 1 168 ? 7.235 -7.846 -15.378 1.00 82.25 168 ASN A C 1
ATOM 1349 O O . ASN A 1 168 ? 6.089 -7.860 -15.831 1.00 82.25 168 ASN A O 1
ATOM 1353 N N . PRO A 1 169 ? 7.690 -6.832 -14.622 1.00 82.94 169 PRO A N 1
ATOM 1354 C CA . PRO A 1 169 ? 6.844 -5.714 -14.200 1.00 82.94 169 PRO A CA 1
ATOM 1355 C C . PRO A 1 169 ? 6.122 -4.985 -15.342 1.00 82.94 169 PRO A C 1
ATOM 1357 O O . PRO A 1 169 ? 4.954 -4.642 -15.192 1.00 82.94 169 PRO A O 1
ATOM 1360 N N . CYS A 1 170 ? 6.765 -4.813 -16.503 1.00 83.44 170 CYS A N 1
ATOM 1361 C CA . CYS A 1 170 ? 6.143 -4.175 -17.668 1.00 83.44 170 CYS A CA 1
ATOM 1362 C C . CYS A 1 170 ? 4.984 -4.997 -18.263 1.00 83.44 170 CYS A C 1
ATOM 1364 O O . CYS A 1 170 ? 4.109 -4.425 -18.904 1.00 83.44 170 CYS A O 1
ATOM 1366 N N . MET A 1 171 ? 4.932 -6.319 -18.056 1.00 80.31 171 MET A N 1
ATOM 1367 C CA . MET A 1 171 ? 3.795 -7.139 -18.513 1.00 80.31 171 MET A CA 1
ATOM 1368 C C . MET A 1 171 ? 2.537 -6.941 -17.667 1.00 80.31 171 MET A C 1
ATOM 1370 O O . MET A 1 171 ? 1.462 -7.362 -18.078 1.00 80.31 171 MET A O 1
ATOM 1374 N N . HIS A 1 172 ? 2.666 -6.292 -16.508 1.00 74.75 172 HIS A N 1
ATOM 1375 C CA . HIS A 1 172 ? 1.538 -5.879 -15.685 1.00 74.75 172 HIS A CA 1
ATOM 1376 C C . HIS A 1 172 ? 1.040 -4.466 -16.032 1.00 74.75 172 HIS A C 1
ATOM 1378 O O . HIS A 1 172 ? 0.283 -3.894 -15.255 1.00 74.75 172 HIS A O 1
ATOM 1384 N N . HIS A 1 173 ? 1.462 -3.887 -17.162 1.00 69.44 173 HIS A N 1
ATOM 1385 C CA . HIS A 1 173 ? 0.836 -2.687 -17.708 1.00 69.44 173 HIS A CA 1
ATOM 1386 C C . HIS A 1 173 ? -0.442 -3.094 -18.444 1.00 69.44 173 HIS A C 1
ATOM 1388 O O . HIS A 1 173 ? -0.401 -3.715 -19.510 1.00 69.44 173 HIS A O 1
ATOM 1394 N N . HIS A 1 174 ? -1.587 -2.760 -17.863 1.00 68.69 174 HIS A N 1
ATOM 1395 C CA . HIS A 1 174 ? -2.885 -3.013 -18.460 1.00 68.69 174 HIS A CA 1
ATOM 1396 C C . HIS A 1 174 ? -3.378 -1.665 -18.939 1.00 68.69 174 HIS A C 1
ATOM 1398 O O . HIS A 1 174 ? -3.731 -0.810 -18.135 1.00 68.69 174 HIS A O 1
ATOM 1404 N N . LYS A 1 175 ? -3.445 -1.462 -20.256 1.00 56.78 175 LYS A N 1
ATOM 1405 C CA . LYS A 1 175 ? -4.233 -0.348 -20.781 1.00 56.78 175 LYS A CA 1
ATOM 1406 C C . LYS A 1 175 ? -5.688 -0.633 -20.430 1.00 56.78 175 LYS A C 1
ATOM 1408 O O . LYS A 1 175 ? -6.389 -1.294 -21.196 1.00 56.78 175 LYS A O 1
ATOM 1413 N N . ILE A 1 176 ? -6.117 -0.207 -19.243 1.00 54.12 176 ILE A N 1
ATOM 1414 C CA . ILE A 1 176 ? -7.515 -0.245 -18.841 1.00 54.12 176 ILE A CA 1
ATOM 1415 C C . ILE A 1 176 ? -8.246 0.511 -19.957 1.00 54.12 176 ILE A C 1
ATOM 1417 O O . ILE A 1 176 ? -7.783 1.592 -20.348 1.00 54.12 176 ILE A O 1
ATOM 1421 N N . PRO A 1 177 ? -9.316 -0.053 -20.556 1.00 44.38 177 PRO A N 1
ATOM 1422 C CA . PRO A 1 177 ? -10.103 0.681 -21.538 1.00 44.38 177 PRO A CA 1
ATOM 1423 C C . PRO A 1 177 ? -10.401 2.059 -20.953 1.00 44.38 177 PRO A C 1
ATOM 1425 O O . PRO A 1 177 ? -10.613 2.148 -19.747 1.00 44.38 177 PRO A O 1
ATOM 1428 N N . LYS A 1 178 ? -10.350 3.129 -21.753 1.00 43.00 178 LYS A N 1
ATOM 1429 C CA . LYS A 1 178 ? -10.620 4.501 -21.291 1.00 43.00 178 LYS A CA 1
ATOM 1430 C C . LYS A 1 178 ? -12.027 4.584 -20.680 1.00 43.00 178 LYS A C 1
ATOM 1432 O O . LYS A 1 178 ? -12.965 4.981 -21.354 1.00 43.00 178 LYS A O 1
ATOM 1437 N N . VAL A 1 179 ? -12.196 4.174 -19.430 1.00 44.16 179 VAL A N 1
ATOM 1438 C CA . VAL A 1 179 ? -13.470 4.238 -18.712 1.00 44.16 179 VAL A CA 1
ATOM 1439 C C . VAL A 1 179 ? -13.515 5.521 -17.877 1.00 44.16 179 VAL A C 1
ATOM 1441 O O . VAL A 1 179 ? -14.587 5.939 -17.478 1.00 44.16 179 VAL A O 1
ATOM 1444 N N . PHE A 1 180 ? -12.392 6.221 -17.663 1.00 46.62 180 PHE A N 1
ATOM 1445 C CA . PHE A 1 180 ? -12.328 7.269 -16.635 1.00 46.62 180 PHE A CA 1
ATOM 1446 C C . PHE A 1 180 ? -11.610 8.572 -17.031 1.00 46.62 180 PHE A C 1
ATOM 1448 O O . PHE A 1 180 ? -11.112 9.268 -16.155 1.00 46.62 180 PHE A O 1
ATOM 1455 N N . SER A 1 181 ? -11.599 8.982 -18.307 1.00 44.28 181 SER A N 1
ATOM 1456 C CA . SER A 1 181 ? -11.214 10.376 -18.626 1.00 44.28 181 SER A CA 1
ATOM 1457 C C . SER A 1 181 ? -12.335 11.397 -18.380 1.00 44.28 181 SER A C 1
ATOM 1459 O O . SER A 1 181 ? -12.072 12.591 -18.439 1.00 44.28 181 SER A O 1
ATOM 1461 N N . GLU A 1 182 ? -13.568 10.958 -18.100 1.00 42.50 182 GLU A N 1
ATOM 1462 C CA . GLU A 1 182 ? -14.734 11.853 -17.959 1.00 42.50 182 GLU A CA 1
ATOM 1463 C C . GLU A 1 182 ? -15.358 11.874 -16.554 1.00 42.50 182 GLU A C 1
ATOM 1465 O O . GLU A 1 182 ? -16.184 12.736 -16.268 1.00 42.50 182 GLU A O 1
ATOM 1470 N N . ILE A 1 183 ? -14.985 10.956 -15.655 1.00 45.56 183 ILE A N 1
ATOM 1471 C CA . ILE A 1 183 ? -15.755 10.741 -14.415 1.00 45.56 183 ILE A CA 1
ATOM 1472 C C . ILE A 1 183 ? -15.248 11.592 -13.237 1.00 45.56 183 ILE A C 1
ATOM 1474 O O . ILE A 1 183 ? -16.016 11.847 -12.313 1.00 45.56 183 ILE A O 1
ATOM 1478 N N . LEU A 1 184 ? -14.003 12.089 -13.251 1.00 45.56 184 LEU A N 1
ATOM 1479 C CA . LEU A 1 184 ? -13.456 12.886 -12.141 1.00 45.56 184 LEU A CA 1
ATOM 1480 C C . LEU A 1 184 ? -12.594 14.054 -12.646 1.00 45.56 184 LEU A C 1
ATOM 1482 O O . LEU A 1 184 ? -11.371 13.966 -12.733 1.00 45.56 184 LEU A O 1
ATOM 1486 N N . VAL A 1 185 ? -13.243 15.179 -12.958 1.00 45.09 185 VAL A N 1
ATOM 1487 C CA . VAL A 1 185 ? -12.560 16.478 -13.059 1.00 45.09 185 VAL A CA 1
ATOM 1488 C C . VAL A 1 185 ? -12.187 16.897 -11.637 1.00 45.09 185 VAL A C 1
ATOM 1490 O O . VAL A 1 185 ? -13.063 17.205 -10.827 1.00 45.09 185 VAL A O 1
ATOM 1493 N N . HIS A 1 186 ? -10.897 16.889 -11.298 1.00 41.69 186 HIS A N 1
ATOM 1494 C CA . HIS A 1 186 ? -10.457 17.415 -10.008 1.00 41.69 186 HIS A CA 1
ATOM 1495 C C . HIS A 1 186 ? -10.728 18.918 -9.959 1.00 41.69 186 HIS A C 1
ATOM 1497 O O . HIS A 1 186 ? -10.271 19.675 -10.812 1.00 41.69 186 HIS A O 1
ATOM 1503 N N . LYS A 1 187 ? -11.431 19.366 -8.919 1.00 44.69 187 LYS A N 1
ATOM 1504 C CA . LYS A 1 187 ? -11.826 20.766 -8.706 1.00 44.69 187 LYS A CA 1
ATOM 1505 C C . LYS A 1 187 ? -10.666 21.678 -8.256 1.00 44.69 187 LYS A C 1
ATOM 1507 O O . LYS A 1 187 ? -10.900 22.596 -7.492 1.00 44.69 187 LYS A O 1
ATOM 1512 N N . GLY A 1 188 ? -9.435 21.385 -8.678 1.00 44.81 188 GLY A N 1
ATOM 1513 C CA . GLY A 1 188 ? -8.211 22.065 -8.238 1.00 44.81 188 GLY A CA 1
ATOM 1514 C C . GLY A 1 188 ? -7.140 22.157 -9.324 1.00 44.81 188 GLY A C 1
ATOM 1515 O O . GLY A 1 188 ? -5.951 22.189 -9.021 1.00 44.81 188 GLY A O 1
ATOM 1516 N N . GLU A 1 189 ? -7.533 22.158 -10.602 1.00 50.50 189 GLU A N 1
ATOM 1517 C CA . GLU A 1 189 ? -6.592 22.368 -11.716 1.00 50.50 189 GLU A CA 1
ATOM 1518 C C . GLU A 1 189 ? -6.007 23.791 -11.754 1.00 50.50 189 GLU A C 1
ATOM 1520 O O . GLU A 1 189 ? -5.004 24.023 -12.426 1.00 50.50 189 GLU A O 1
ATOM 1525 N N . ASN A 1 190 ? -6.565 24.724 -10.976 1.00 43.09 190 ASN A N 1
ATOM 1526 C CA . ASN A 1 190 ? -6.046 26.077 -10.836 1.00 43.09 190 ASN A CA 1
ATOM 1527 C C . ASN A 1 190 ? -5.370 26.230 -9.468 1.00 43.09 190 ASN A C 1
ATOM 1529 O O . ASN A 1 190 ? -5.955 25.904 -8.439 1.00 43.09 190 ASN A O 1
ATOM 1533 N N . GLY A 1 191 ? -4.136 26.746 -9.457 1.00 41.59 191 GLY A N 1
ATOM 1534 C CA . GLY A 1 191 ? -3.230 26.808 -8.298 1.00 41.59 191 GLY A CA 1
ATOM 1535 C C . GLY A 1 191 ? -3.662 27.666 -7.098 1.00 41.59 191 GLY A C 1
ATOM 1536 O O . GLY A 1 191 ? -2.800 28.074 -6.326 1.00 41.59 191 GLY A O 1
ATOM 1537 N N . ASN A 1 192 ? -4.958 27.938 -6.936 1.00 41.69 192 ASN A N 1
ATOM 1538 C CA . ASN A 1 192 ? -5.533 28.709 -5.835 1.00 41.69 192 ASN A CA 1
ATOM 1539 C C . ASN A 1 192 ? -6.506 27.911 -4.953 1.00 41.69 192 ASN A C 1
ATOM 1541 O O . ASN A 1 192 ? -7.009 28.465 -3.977 1.00 41.69 192 ASN A O 1
ATOM 1545 N N . ASP A 1 193 ? -6.773 26.639 -5.252 1.00 39.50 193 ASP A N 1
ATOM 1546 C CA . ASP A 1 193 ? -7.715 25.861 -4.451 1.00 39.50 193 ASP A CA 1
ATOM 1547 C C . ASP A 1 193 ? -7.017 25.191 -3.259 1.00 39.50 193 ASP A C 1
ATOM 1549 O O . ASP A 1 193 ? -6.070 24.414 -3.396 1.00 39.50 193 ASP A O 1
ATOM 1553 N N . VAL A 1 194 ? -7.487 25.538 -2.058 1.00 35.62 194 VAL A N 1
ATOM 1554 C CA . VAL A 1 194 ? -7.015 24.980 -0.788 1.00 35.62 194 VAL A CA 1
ATOM 1555 C C . VAL A 1 194 ? -7.400 23.505 -0.727 1.00 35.62 194 VAL A C 1
ATOM 1557 O O . VAL A 1 194 ? -8.579 23.157 -0.671 1.00 35.62 194 VAL A O 1
ATOM 1560 N N . ILE A 1 195 ? -6.386 22.643 -0.715 1.00 34.47 195 ILE A N 1
ATOM 1561 C CA . ILE A 1 195 ? -6.520 21.215 -0.429 1.00 34.47 195 ILE A CA 1
ATOM 1562 C C . ILE A 1 195 ? -6.804 21.094 1.077 1.00 34.47 195 ILE A C 1
ATOM 1564 O O . ILE A 1 195 ? -5.914 21.380 1.880 1.00 34.47 195 ILE A O 1
ATOM 1568 N N . MET A 1 196 ? -8.044 20.753 1.454 1.00 30.03 196 MET A N 1
ATOM 1569 C CA . MET A 1 196 ? -8.379 20.350 2.831 1.00 30.03 196 MET A CA 1
ATOM 1570 C C . MET A 1 196 ? -7.928 18.919 3.109 1.00 30.03 196 MET A C 1
ATOM 1572 O O . MET A 1 196 ? -8.079 18.072 2.199 1.00 30.03 196 MET A O 1
#

Radius of gyration: 18.82 Å; chains: 1; bounding box: 45×46×42 Å

Foldseek 3Di:
DKKKKFFQAQDDPQQQAKKFFPPQLPDQADALVLQPADACVVDVCSVVVVVVVVVVVSVPDPTDMDGPRDGHGDIDMGDPRTDIDGDHGNDPVDDGDMDMDDDDDPPDLFQWDRSRADLVVQKTKGFDPVLVCCLPDDPDDVVVSVPGDRIDIDGQCPRCVPPVPDDTSSVSNDNPPPPPPPDDDDPCPDPPDDDD

InterPro domains:
  IPR008775 Phytanoyl-CoA dioxygenase-like [PF05721] (3-93)